Protein 8XXB (pdb70)

B-factor: mean 51.41, std 14.07, range [30.31, 114.76]

Structure (mmCIF, N/CA/C/O backbone):
data_8XXB
#
_entry.id   8XXB
#
_cell.length_a   138.564
_cell.length_b   138.564
_cell.length_c   66.822
_cell.angle_alpha   90.000
_cell.angle_beta   90.000
_cell.angle_gamma   120.000
#
_symmetry.space_group_name_H-M   'P 62 2 2'
#
loop_
_entity.id
_entity.type
_entity.pdbx_description
1 polymer 'Short-chain dehydrogenase/reductase SDR'
2 non-polymer 'CHLORIDE ION'
3 water water
#
loop_
_atom_site.group_PDB
_atom_site.id
_atom_site.type_symbol
_atom_site.label_atom_id
_atom_site.label_alt_id
_atom_site.label_comp_id
_atom_site.label_asym_id
_atom_site.label_entity_id
_atom_site.label_seq_id
_atom_site.pdbx_PDB_ins_code
_atom_site.Cartn_x
_atom_site.Cartn_y
_atom_site.Cartn_z
_atom_site.occupancy
_atom_site.B_iso_or_equiv
_atom_site.auth_seq_id
_atom_site.auth_comp_id
_atom_site.auth_asym_id
_atom_site.auth_atom_id
_atom_site.pdbx_PDB_model_num
ATOM 1 N N . SER A 1 11 ? 22.86300 -30.77000 16.03500 1.000 106.90588 5 SER A N 1
ATOM 2 C CA . SER A 1 11 ? 23.57400 -29.63600 15.45500 1.000 99.08994 5 SER A CA 1
ATOM 3 C C . SER A 1 11 ? 24.96900 -29.50400 16.04900 1.000 97.83976 5 SER A C 1
ATOM 4 O O . SER A 1 11 ? 25.14000 -29.55000 17.26600 1.000 99.31521 5 SER A O 1
ATOM 7 N N . LEU A 1 12 ? 25.96200 -29.34000 15.17800 1.000 92.88038 6 LEU A N 1
ATOM 8 C CA . LEU A 1 12 ? 27.35500 -29.12500 15.57900 1.000 80.75690 6 LEU A CA 1
ATOM 9 C C . LEU A 1 12 ? 27.68400 -27.63400 15.62500 1.000 78.22142 6 LEU A C 1
ATOM 10 O O . LEU A 1 12 ? 28.65600 -27.16400 15.03400 1.000 70.57043 6 LEU A O 1
ATOM 15 N N . SER A 1 13 ? 26.85400 -26.88300 16.35200 1.000 75.98351 7 SER A N 1
ATOM 16 C CA . SER A 1 13 ? 26.83900 -25.42400 16.28200 1.000 75.02869 7 SER A CA 1
ATOM 17 C C . SER A 1 13 ? 27.96100 -24.83700 17.13300 1.000 71.81225 7 SER A C 1
ATOM 18 O O . SER A 1 13 ? 28.08100 -25.16200 18.31800 1.000 74.33550 7 SER A O 1
ATOM 21 N N . GLY A 1 14 ? 28.75800 -23.95200 16.54300 1.000 73.45357 8 GLY A N 1
ATOM 22 C CA . GLY A 1 14 ? 29.84600 -23.33700 17.27400 1.000 64.39171 8 GLY A CA 1
ATOM 23 C C . GLY A 1 14 ? 30.87400 -24.31500 17.79000 1.000 73.91887 8 GLY A C 1
ATOM 24 O O . GLY A 1 14 ? 31.51200 -24.04400 18.81100 1.000 73.55145 8 GLY A O 1
ATOM 25 N N . ARG A 1 15 ? 31.02100 -25.45900 17.12400 1.000 68.55092 9 ARG A N 1
ATOM 26 C CA . ARG A 1 15 ? 32.06300 -26.43700 17.41000 1.000 57.51999 9 ARG A CA 1
ATOM 27 C C . ARG A 1 15 ? 33.19400 -26.34900 16.40100 1.000 51.14848 9 ARG A C 1
ATOM 28 O O . ARG A 1 15 ? 32.95700 -26.18100 15.20000 1.000 54.49939 9 ARG A O 1
ATOM 36 N N . ARG A 1 16 ? 34.41800 -26.53800 16.87600 1.000 43.42860 10 ARG A N 1
ATOM 37 C CA . ARG A 1 16 ? 35.57300 -26.46000 16.00300 1.000 45.38993 10 ARG A CA 1
ATOM 38 C C . ARG A 1 16 ? 35.95500 -27.85600 15.53500 1.000 49.28138 10 ARG A C 1
ATOM 39 O O . ARG A 1 16 ? 36.16000 -28.77200 16.34600 1.000 44.68762 10 ARG A O 1
ATOM 47 N N . VAL A 1 17 ? 36.04100 -28.00300 14.22100 1.000 44.12169 11 VAL A N 1
ATOM 48 C CA . VAL A 1 17 ? 36.28100 -29.27200 13.57300 1.000 43.84100 11 VAL A CA 1
ATOM 49 C C . VAL A 1 17 ? 37.49200 -29.06300 12.69100 1.000 48.21425 11 VAL A C 1
ATOM 50 O O . VAL A 1 17 ? 37.43100 -28.28200 11.73400 1.000 47.47080 11 VAL A O 1
ATOM 54 N N . LEU A 1 18 ? 38.59200 -29.73600 13.01000 1.000 44.34779 12 LEU A N 1
ATOM 55 C CA . LEU A 1 18 ? 39.79400 -29.66100 12.19800 1.000 41.98794 12 LEU A CA 1
ATOM 56 C C . LEU A 1 18 ? 39.84300 -30.8500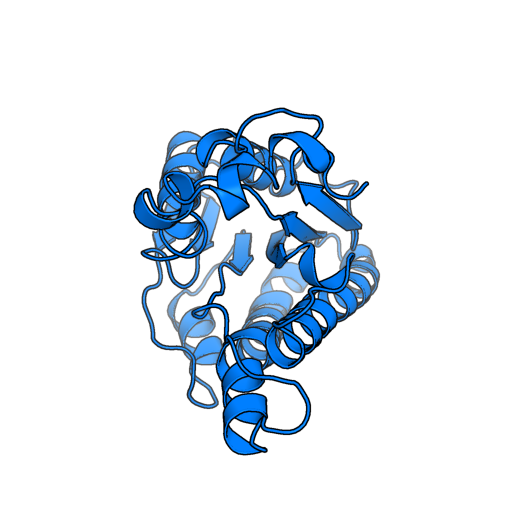0 11.24900 1.000 42.36649 12 LEU A C 1
ATOM 57 O O . LEU A 1 18 ? 39.67100 -32.00000 11.67600 1.000 42.02704 12 LEU A O 1
ATOM 62 N N . VAL A 1 19 ? 40.08100 -30.56600 9.96800 1.000 43.65259 13 VAL A N 1
ATOM 63 C CA . VAL A 1 19 ? 40.14200 -31.59000 8.92900 1.000 40.77478 13 VAL A CA 1
ATOM 64 C C . VAL A 1 19 ? 41.50300 -31.48500 8.25600 1.000 42.81706 13 VAL A C 1
ATOM 65 O O . VAL A 1 19 ? 41.81600 -30.45100 7.64800 1.000 49.64353 13 VAL A O 1
ATOM 69 N N . THR A 1 20 ? 42.30800 -32.54600 8.36300 1.000 43.06522 14 THR A N 1
ATOM 70 C CA . THR A 1 20 ? 43.64300 -32.61800 7.77300 1.000 42.30482 14 THR A CA 1
ATOM 71 C C . THR A 1 20 ? 43.56900 -32.87400 6.26600 1.000 48.99721 14 THR A C 1
ATOM 72 O O . THR A 1 20 ? 42.57200 -33.39300 5.74300 1.000 47.32335 14 THR A O 1
ATOM 76 N N . GLN A 1 21 ? 44.69000 -32.58700 5.59000 1.000 44.53891 15 GLN A N 1
ATOM 77 C CA . GLN A 1 21 ? 44.79700 -32.56900 4.13000 1.000 49.94024 15 GLN A CA 1
ATOM 78 C C . GLN A 1 21 ? 43.48300 -32.19600 3.46300 1.000 50.68423 15 GLN A C 1
ATOM 79 O O . GLN A 1 21 ? 42.95300 -32.96200 2.65200 1.000 47.61442 15 GLN A O 1
ATOM 85 N N . ALA A 1 22 ? 42.98200 -30.99600 3.77100 1.000 52.14311 16 ALA A N 1
ATOM 86 C CA . ALA A 1 22 ? 41.60300 -30.64400 3.45500 1.000 51.28354 16 ALA A CA 1
ATOM 87 C C . ALA A 1 22 ? 41.31700 -30.60600 1.95700 1.000 52.13972 16 ALA A C 1
ATOM 88 O O . ALA A 1 22 ? 40.15100 -30.68000 1.56700 1.000 57.83829 16 ALA A O 1
ATOM 90 N N . ASP A 1 23 ? 42.33700 -30.51600 1.10500 1.000 57.54543 17 ASP A N 1
ATOM 91 C CA . ASP A 1 23 ? 42.13200 -30.45500 -0.33800 1.000 56.55482 17 ASP A CA 1
ATOM 92 C C . ASP A 1 23 ? 42.23700 -31.81800 -1.00300 1.000 62.13325 17 ASP A C 1
ATOM 93 O O . ASP A 1 23 ? 42.14300 -31.91400 -2.23000 1.000 61.95151 17 ASP A O 1
ATOM 98 N N . ALA A 1 24 ? 42.44300 -32.87300 -0.22800 1.000 57.30623 18 ALA A N 1
ATOM 99 C CA . ALA A 1 24 ? 42.74800 -34.18400 -0.77000 1.000 57.66310 18 ALA A CA 1
ATOM 100 C C . ALA A 1 24 ? 41.80700 -35.21900 -0.17500 1.000 46.47570 18 ALA A C 1
ATOM 101 O O . ALA A 1 24 ? 41.23100 -35.01200 0.90000 1.000 47.31420 18 ALA A O 1
ATOM 103 N N . PHE A 1 25 ? 41.65400 -36.33300 -0.90500 1.000 51.70832 19 PHE A N 1
ATOM 104 C CA . PHE A 1 25 ? 40.84900 -37.46700 -0.45700 1.000 50.21651 19 PHE A CA 1
ATOM 105 C C . PHE A 1 25 ? 39.42700 -36.99500 -0.14800 1.000 44.55505 19 PHE A C 1
ATOM 106 O O . PHE A 1 25 ? 38.75500 -36.45000 -1.03000 1.000 47.17272 19 PHE A O 1
ATOM 114 N N . MET A 1 26 ? 38.97400 -37.16300 1.09500 1.000 43.79631 20 MET A N 1
ATOM 115 C CA . MET A 1 26 ? 37.62600 -36.79000 1.51200 1.000 41.01369 20 MET A CA 1
ATOM 116 C C . MET A 1 26 ? 37.53100 -35.38100 2.08000 1.000 44.82319 20 MET A C 1
ATOM 117 O O . MET A 1 26 ? 36.43900 -34.96800 2.49000 1.000 47.02469 20 MET A O 1
ATOM 122 N N . GLY A 1 27 ? 38.63600 -34.63300 2.11200 1.000 47.34167 21 GLY A N 1
ATOM 123 C CA . GLY A 1 27 ? 38.66900 -33.31500 2.71300 1.000 43.97218 21 GLY A CA 1
ATOM 124 C C . GLY A 1 27 ? 37.61200 -32.33400 2.23600 1.000 45.80056 21 GLY A C 1
ATOM 125 O O . GLY A 1 27 ? 36.90600 -31.71500 3.04600 1.000 48.57386 21 GLY A O 1
ATOM 126 N N . PRO A 1 28 ? 37.50200 -32.13700 0.91600 1.000 47.27479 22 PRO A N 1
ATOM 127 C CA . PRO A 1 28 ? 36.44600 -31.23300 0.42100 1.000 45.15353 22 PRO A CA 1
ATOM 128 C C . PRO A 1 28 ? 35.06700 -31.58600 0.93600 1.000 46.42510 22 PRO A C 1
ATOM 129 O O . PRO A 1 28 ? 34.37000 -30.72800 1.50800 1.000 47.54351 22 PRO A O 1
ATOM 133 N N . ALA A 1 29 ? 34.64200 -32.83700 0.73200 1.000 51.80121 23 ALA A N 1
ATOM 134 C CA . ALA A 1 29 ? 33.29100 -33.22500 1.12600 1.000 42.48204 23 ALA A CA 1
ATOM 135 C C . ALA A 1 29 ? 33.10800 -33.10700 2.63000 1.000 43.08745 23 ALA A C 1
ATOM 136 O O . ALA A 1 29 ? 32.07000 -32.62000 3.09800 1.000 48.10063 23 ALA A O 1
ATOM 138 N N . LEU A 1 30 ? 34.11700 -33.52400 3.39800 1.000 45.00727 24 LEU A N 1
ATOM 139 C CA . LEU A 1 30 ? 34.05400 -33.40300 4.85000 1.000 40.67815 24 LEU A CA 1
ATOM 140 C C . LEU A 1 30 ? 33.85700 -31.95100 5.27600 1.000 46.73029 24 LEU A C 1
ATOM 141 O O . LEU A 1 30 ? 33.00400 -31.65200 6.12600 1.000 41.16115 24 LEU A O 1
ATOM 146 N N . CYS A 1 31 ? 34.64900 -31.03600 4.70400 1.000 41.19223 25 CYS A N 1
ATOM 147 C CA . CYS A 1 31 ? 34.53500 -29.62800 5.07400 1.000 49.80407 25 CYS A CA 1
ATOM 148 C C . CYS A 1 31 ? 33.16000 -29.07600 4.72800 1.000 48.00201 25 CYS A C 1
ATOM 149 O O . CYS A 1 31 ? 32.53000 -28.39600 5.54900 1.000 52.20604 25 CYS A O 1
ATOM 152 N N . ASP A 1 32 ? 32.67300 -29.35600 3.51200 1.000 47.90482 26 ASP A N 1
ATOM 153 C CA . ASP A 1 32 ? 31.31500 -28.93000 3.15600 1.000 53.58394 26 ASP A CA 1
ATOM 154 C C . ASP A 1 32 ? 30.29500 -29.46600 4.15400 1.000 47.97508 26 ASP A C 1
ATOM 155 O O . ASP A 1 32 ? 29.46300 -28.71900 4.68200 1.000 51.05946 26 ASP A O 1
ATOM 160 N N . ALA A 1 33 ? 30.38000 -30.76400 4.45900 1.000 53.32802 27 ALA A N 1
ATOM 161 C CA . ALA A 1 33 ? 29.36900 -31.40200 5.29600 1.000 48.90529 27 ALA A CA 1
ATOM 162 C C . ALA A 1 33 ? 29.38700 -30.84700 6.71600 1.000 44.19546 27 ALA A C 1
ATOM 163 O O . ALA A 1 33 ? 28.33200 -30.65900 7.33100 1.000 45.31758 27 ALA A O 1
ATOM 165 N N . PHE A 1 34 ? 30.57700 -30.57200 7.25400 1.000 44.45733 28 PHE A N 1
ATOM 166 C CA . PHE A 1 34 ? 30.65100 -30.04200 8.61100 1.000 47.21899 28 PHE A CA 1
ATOM 167 C C . PHE A 1 34 ? 30.30000 -28.55800 8.65300 1.000 48.43033 28 PHE A C 1
ATOM 168 O O . PHE A 1 34 ? 29.81000 -28.06200 9.67900 1.000 49.50191 28 PHE A O 1
ATOM 176 N N . ARG A 1 35 ? 30.51100 -27.83200 7.55600 1.000 44.80947 29 ARG A N 1
ATOM 177 C CA . ARG A 1 35 ? 29.98300 -26.47300 7.48500 1.000 50.07890 29 ARG A CA 1
ATOM 178 C C . ARG A 1 35 ? 28.45900 -26.49200 7.50700 1.000 52.79249 29 ARG A C 1
ATOM 179 O O . ARG A 1 35 ? 27.82200 -25.77800 8.30000 1.000 52.54517 29 ARG A O 1
ATOM 187 N N . ALA A 1 36 ? 27.85600 -27.34400 6.67100 1.000 48.23847 30 ALA A N 1
ATOM 188 C CA . ALA A 1 36 ? 26.40000 -27.38100 6.56500 1.000 45.93091 30 ALA A CA 1
ATOM 189 C C . ALA A 1 36 ? 25.74300 -27.77000 7.88800 1.000 45.59832 30 ALA A C 1
ATOM 190 O O . ALA A 1 36 ? 24.63100 -27.32100 8.19600 1.000 56.44596 30 ALA A O 1
ATOM 192 N N . ALA A 1 37 ? 26.41300 -28.59800 8.68900 1.000 48.89012 31 ALA A N 1
ATOM 193 C CA . ALA A 1 37 ? 25.90300 -28.92100 10.01700 1.000 45.84095 31 ALA A CA 1
ATOM 194 C C . ALA A 1 37 ? 26.10200 -27.78500 11.01700 1.000 52.88380 31 ALA A C 1
ATOM 195 O O . ALA A 1 37 ? 25.71600 -27.93900 12.18400 1.000 53.03900 31 ALA A O 1
ATOM 197 N N . GLY A 1 38 ? 26.69600 -26.66400 10.60100 1.000 44.33725 32 GLY A N 1
ATOM 198 C CA . GLY A 1 38 ? 26.84300 -25.51000 11.46800 1.000 46.65931 32 GLY A CA 1
ATOM 199 C C . GLY A 1 38 ? 28.08500 -25.47000 12.32700 1.000 60.22810 32 GLY A C 1
ATOM 200 O O . GLY A 1 38 ? 28.07200 -24.86400 13.40200 1.000 57.77478 32 GLY A O 1
ATOM 201 N N . ALA A 1 39 ? 29.16700 -26.09100 11.88700 1.000 54.23921 33 ALA A N 1
ATOM 202 C CA . ALA A 1 39 ? 30.39000 -26.10300 12.67200 1.000 54.71382 33 ALA A CA 1
ATOM 203 C C . ALA A 1 39 ? 31.38500 -25.08600 12.13200 1.000 48.91326 33 ALA A C 1
ATOM 204 O O . ALA A 1 39 ? 31.32700 -24.69300 10.96500 1.000 47.02925 33 ALA A O 1
ATOM 206 N N . GLU A 1 40 ? 32.29300 -24.65500 13.00800 1.000 50.30681 34 GLU A N 1
ATOM 207 C CA . GLU A 1 40 ? 33.46400 -23.86700 12.62400 1.000 48.40083 34 GLU A CA 1
ATOM 208 C C . GLU A 1 40 ? 34.52700 -24.84200 12.12900 1.000 46.29979 34 GLU A C 1
ATOM 209 O O . GLU A 1 40 ? 35.12800 -25.57100 12.91800 1.000 49.50019 34 GLU A O 1
ATOM 215 N N . VAL A 1 41 ? 34.75800 -24.86000 10.81800 1.000 49.80953 35 VAL A N 1
ATOM 216 C CA . VAL A 1 41 ? 35.65500 -25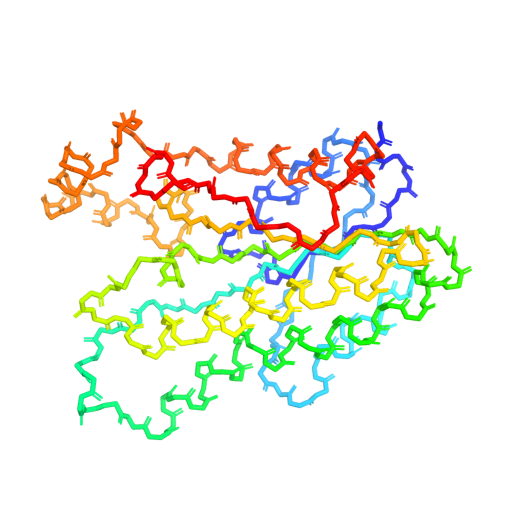.82400 10.18700 1.000 48.42322 35 VAL A CA 1
ATOM 217 C C . VAL A 1 41 ? 37.01300 -25.17300 9.95900 1.000 52.16026 35 VAL A C 1
ATOM 218 O O . VAL A 1 41 ? 37.10300 -24.11100 9.33200 1.000 50.49017 35 VAL A O 1
ATOM 222 N N . VAL A 1 42 ? 38.06100 -25.83200 10.44700 1.000 50.62644 36 VAL A N 1
ATOM 223 C CA . VAL A 1 42 ? 39.46300 -25.48500 10.24200 1.000 41.52500 36 VAL A CA 1
ATOM 224 C C . VAL A 1 42 ? 40.06300 -26.42800 9.20100 1.000 46.30920 36 VAL A C 1
ATOM 225 O O . VAL A 1 42 ? 40.41300 -27.58600 9.51100 1.000 47.00944 36 VAL A O 1
ATOM 229 N N . PRO A 1 43 ? 40.18400 -25.98000 7.96000 1.000 51.92174 37 PRO A N 1
ATOM 230 C CA . PRO A 1 43 ? 40.69500 -26.85000 6.89400 1.000 48.79613 37 PRO A CA 1
ATOM 231 C C . PRO A 1 43 ? 42.20900 -26.78900 6.73100 1.000 53.56788 37 PRO A C 1
ATOM 232 O O . PRO A 1 43 ? 42.72200 -25.94600 5.99300 1.000 56.36106 37 PRO A O 1
ATOM 236 N N . ASP A 1 44 ? 42.92600 -27.70500 7.37900 1.000 56.08960 38 ASP A N 1
ATOM 237 C CA . ASP A 1 44 ? 44.38100 -27.68800 7.35400 1.000 50.65352 38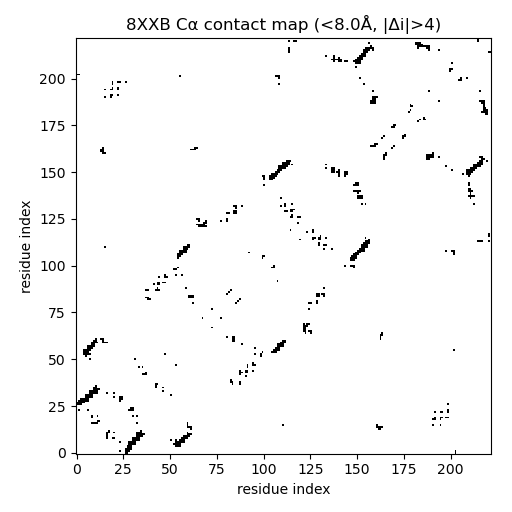 ASP A CA 1
ATOM 238 C C . ASP A 1 44 ? 44.95200 -28.31600 6.08900 1.000 52.04676 38 ASP A C 1
ATOM 239 O O . ASP A 1 44 ? 44.61700 -29.45100 5.73500 1.000 54.40131 38 ASP A O 1
ATOM 244 N N . ARG A 1 45 ? 45.87800 -27.60600 5.44700 1.000 53.59581 39 ARG A N 1
ATOM 245 C CA . ARG A 1 45 ? 46.53300 -28.09400 4.24200 1.000 52.22290 39 ARG A CA 1
ATOM 246 C C . ARG A 1 45 ? 48.00800 -28.39200 4.46200 1.000 54.96644 39 ARG A C 1
ATOM 247 O O . ARG A 1 45 ? 48.73500 -28.62700 3.48600 1.000 58.71832 39 ARG A O 1
ATOM 255 N N . SER A 1 46 ? 48.46500 -28.41500 5.71400 1.000 54.24919 40 SER A N 1
ATOM 256 C CA . SER A 1 46 ? 49.88800 -28.54100 5.99700 1.000 51.49783 40 SER A CA 1
ATOM 257 C C . SER A 1 46 ? 50.43200 -29.86200 5.47700 1.000 56.10963 40 SER A C 1
ATOM 258 O O . SER A 1 46 ? 49.71500 -30.87200 5.41200 1.000 59.61906 40 SER A O 1
ATOM 261 N N . ALA A 1 47 ? 51.70400 -29.83700 5.08700 1.000 52.01042 41 ALA A N 1
ATOM 262 C CA . ALA A 1 47 ? 52.46200 -31.06200 4.89300 1.000 54.81824 41 ALA A CA 1
ATOM 263 C C . ALA A 1 47 ? 52.76600 -31.66000 6.25700 1.000 50.91701 41 ALA A C 1
ATOM 264 O O . ALA A 1 47 ? 53.06600 -30.94500 7.21600 1.000 54.99685 41 ALA A O 1
ATOM 266 N N . LEU A 1 48 ? 52.64100 -32.97300 6.35900 1.000 52.19867 42 LEU A N 1
ATOM 267 C CA . LEU A 1 48 ? 52.68000 -33.63700 7.64700 1.000 47.01825 42 LEU A CA 1
ATOM 268 C C . LEU A 1 48 ? 53.87500 -34.55900 7.79600 1.000 52.38687 42 LEU A C 1
ATOM 269 O O . LEU A 1 48 ? 53.99000 -35.22800 8.82700 1.000 50.87352 42 LEU A O 1
ATOM 274 N N . LEU A 1 49 ? 54.78700 -34.58700 6.81600 1.000 51.61124 43 LEU A N 1
ATOM 275 C CA . LEU A 1 49 ? 55.82400 -35.61800 6.78000 1.000 58.68866 43 LEU A CA 1
ATOM 276 C C . LEU A 1 49 ? 56.86200 -35.44100 7.87000 1.000 56.53276 43 LEU A C 1
ATOM 277 O O . LEU A 1 49 ? 57.47100 -36.42300 8.32000 1.000 62.11041 43 LEU A O 1
ATOM 282 N N . GLU A 1 50 ? 57.10000 -34.20800 8.28900 1.000 56.51121 44 GLU A N 1
ATOM 283 C CA . GLU A 1 50 ? 58.21200 -33.98300 9.19100 1.000 60.67761 44 GLU A CA 1
ATOM 284 C C . GLU A 1 50 ? 57.77800 -34.23900 10.62000 1.000 59.60822 44 GLU A C 1
ATOM 285 O O . GLU A 1 50 ? 56.67600 -33.86400 11.03300 1.000 56.57962 44 GLU A O 1
ATOM 291 N N . ARG A 1 51 ? 58.63200 -34.95200 11.34300 1.000 57.20403 45 ARG A N 1
ATOM 292 C CA . ARG A 1 51 ? 58.54900 -34.97700 12.79700 1.000 60.69097 45 ARG A CA 1
ATOM 293 C C . ARG A 1 51 ? 58.04100 -33.65600 13.34700 1.000 54.45188 45 ARG A C 1
ATOM 294 O O . ARG A 1 51 ? 58.57000 -32.59500 13.02900 1.000 55.39711 45 ARG A O 1
ATOM 302 N N . GLY A 1 52 ? 57.02100 -33.72700 14.19700 1.000 55.08765 46 GLY A N 1
ATOM 303 C CA . GLY A 1 52 ? 56.48600 -32.55600 14.84400 1.000 44.41842 46 GLY A CA 1
ATOM 304 C C . GLY A 1 52 ? 55.46800 -31.78100 14.03800 1.000 42.65261 46 GLY A C 1
ATOM 305 O O . GLY A 1 52 ? 54.78700 -30.91200 14.60300 1.000 46.37174 46 GLY A O 1
ATOM 306 N N . ALA A 1 53 ? 55.32800 -32.05600 12.73500 1.000 40.88727 47 ALA A N 1
ATOM 307 C CA . ALA A 1 53 ? 54.39600 -31.27400 11.91700 1.000 45.07927 47 ALA A CA 1
ATOM 308 C C . ALA A 1 53 ? 52.94900 -31.43200 12.40300 1.000 45.66306 47 ALA A C 1
ATOM 309 O O . ALA A 1 53 ? 52.20300 -30.44800 12.51600 1.000 54.03920 47 ALA A O 1
ATOM 311 N N . GLY A 1 54 ? 52.53400 -32.66800 12.70600 1.000 48.64858 48 GLY A N 1
ATOM 312 C CA . GLY A 1 54 ? 51.16000 -32.88900 13.15300 1.000 46.10663 48 GLY A CA 1
ATOM 313 C C . GLY A 1 54 ? 50.88100 -32.27500 14.51400 1.000 41.28578 48 GLY A C 1
ATOM 314 O O . GLY A 1 54 ? 49.80800 -31.68800 14.75300 1.000 52.46169 48 GLY A O 1
ATOM 315 N N . ARG A 1 55 ? 51.84800 -32.39300 15.42900 1.000 44.21541 49 ARG A N 1
ATOM 316 C CA . ARG A 1 55 ? 51.72700 -31.69400 16.70500 1.000 47.17135 49 ARG A CA 1
ATOM 317 C C . ARG A 1 55 ? 51.57700 -30.19200 16.48300 1.000 49.23577 49 ARG A C 1
ATOM 318 O O . ARG A 1 55 ? 50.80200 -29.52300 17.18500 1.000 50.39427 49 ARG A O 1
ATOM 326 N N . ALA A 1 56 ? 52.28100 -29.65000 15.47900 1.000 44.88288 50 ALA A N 1
ATOM 327 C CA . ALA A 1 56 ? 52.19900 -28.21700 15.19700 1.000 46.00661 50 ALA A CA 1
ATOM 328 C C . ALA A 1 56 ? 50.80900 -27.82800 14.72200 1.000 49.88583 50 ALA A C 1
ATOM 329 O O . ALA A 1 56 ? 50.26800 -26.79500 15.13200 1.000 50.99558 50 ALA A O 1
ATOM 331 N N . VAL A 1 57 ? 50.21900 -28.63900 13.83500 1.000 49.50246 51 VAL A N 1
ATOM 332 C CA . VAL A 1 57 ? 48.86400 -28.34300 13.36300 1.000 49.84816 51 VAL A CA 1
ATOM 333 C C . VAL A 1 57 ? 47.89500 -28.27200 14.54300 1.000 45.94720 51 VAL A C 1
ATOM 334 O O . VAL A 1 57 ? 47.14400 -27.29000 14.71600 1.000 52.15312 51 VAL A O 1
ATOM 338 N N . ILE A 1 58 ? 47.93700 -29.28400 15.41200 1.000 51.84092 52 ILE A N 1
ATOM 339 C CA . ILE A 1 58 ? 47.01000 -29.28900 16.55100 1.000 45.75444 52 ILE A CA 1
ATOM 340 C C . ILE A 1 58 ? 47.25800 -28.08600 17.46200 1.000 45.54633 52 ILE A C 1
ATOM 341 O O . ILE A 1 58 ? 46.31900 -27.42900 17.93500 1.000 40.86252 52 ILE A O 1
ATOM 346 N N . GLU A 1 59 ? 48.53300 -27.79200 17.74700 1.000 51.03303 53 GLU A N 1
ATOM 347 C CA . GLU A 1 59 ? 48.84300 -26.71500 18.68900 1.000 47.58448 53 GLU A CA 1
ATOM 348 C C . GLU A 1 59 ? 48.42900 -25.35800 18.13000 1.000 43.78070 53 GLU A C 1
ATOM 349 O O . GLU A 1 59 ? 47.89100 -24.50800 18.85600 1.000 45.24181 53 GLU A O 1
ATOM 355 N N . ALA A 1 60 ? 48.63600 -25.15200 16.82700 1.000 47.70368 54 ALA A N 1
ATOM 356 C CA . ALA A 1 60 ? 48.21200 -23.90700 16.19600 1.000 42.72831 54 ALA A CA 1
ATOM 357 C C . ALA A 1 60 ? 46.70700 -23.73100 16.26200 1.000 48.33797 54 ALA A C 1
ATOM 358 O O . ALA A 1 60 ? 46.22200 -22.59000 16.28100 1.000 54.99511 54 ALA A O 1
ATOM 360 N N . ALA A 1 61 ? 45.94000 -24.83600 16.30100 1.000 52.21639 55 ALA A N 1
ATOM 361 C CA . ALA A 1 61 ? 44.48500 -24.66200 16.26800 1.000 45.08287 55 ALA A CA 1
ATOM 362 C C . ALA A 1 61 ? 43.84300 -24.26300 17.60100 1.000 45.00330 55 ALA A C 1
ATOM 363 O O . ALA A 1 61 ? 42.66500 -23.85800 17.60300 1.000 43.54210 55 ALA A O 1
ATOM 365 N N . GLY A 1 62 ? 44.54900 -24.37700 18.72700 1.000 43.02723 56 GLY A N 1
ATOM 366 C CA . GLY A 1 62 ? 43.91800 -24.08200 20.00300 1.000 42.06111 56 GLY A CA 1
ATOM 367 C C . GLY A 1 62 ? 42.84700 -25.08700 20.40400 1.000 43.32700 56 GLY A C 1
ATOM 368 O O . GLY A 1 62 ? 43.15700 -26.24300 20.69400 1.000 50.02271 56 GLY A O 1
ATOM 369 N N . ARG A 1 63 ? 41.58100 -24.68000 20.42900 1.000 48.82749 57 ARG A N 1
ATOM 370 C CA . ARG A 1 63 ? 40.49300 -25.57200 20.82900 1.000 48.35635 57 ARG A CA 1
ATOM 371 C C . ARG A 1 63 ? 40.03800 -26.41500 19.64500 1.000 49.66957 57 ARG A C 1
ATOM 372 O O . ARG A 1 63 ? 39.61400 -25.86600 18.62300 1.000 45.81653 57 ARG A O 1
ATOM 380 N N . ILE A 1 64 ? 40.09400 -27.74000 19.79600 1.000 44.80414 58 ILE A N 1
ATOM 381 C CA . ILE A 1 64 ? 39.53200 -28.69100 18.83700 1.000 45.65947 58 ILE A CA 1
ATOM 382 C C . ILE A 1 64 ? 38.37800 -29.40800 19.52500 1.000 44.00099 58 ILE A C 1
ATOM 383 O O . ILE A 1 64 ? 38.56700 -29.98400 20.60400 1.000 42.57796 58 ILE A O 1
ATOM 388 N N . ASP A 1 65 ? 37.19100 -29.39400 18.90600 1.000 41.31459 59 ASP A N 1
ATOM 389 C CA . ASP A 1 65 ? 36.11300 -30.26200 19.37700 1.000 46.27497 59 ASP A CA 1
ATOM 390 C C . ASP A 1 65 ? 36.05000 -31.57500 18.60700 1.000 43.83887 59 ASP A C 1
ATOM 391 O O . ASP A 1 65 ? 35.63500 -32.59700 19.16400 1.000 43.79893 59 ASP A O 1
ATOM 396 N N . VAL A 1 66 ? 36.44200 -31.57100 17.33500 1.000 41.13024 60 VAL A N 1
ATOM 397 C CA . VAL A 1 66 ? 36.36000 -32.73800 16.46900 1.000 38.60803 60 VAL A CA 1
ATOM 398 C C . VAL A 1 66 ? 37.62500 -32.76800 15.62800 1.000 45.74817 60 VAL A C 1
ATOM 399 O O . VAL A 1 66 ? 37.94600 -31.78200 14.95500 1.000 44.35655 60 VAL A O 1
ATOM 403 N N . LEU A 1 67 ? 38.34600 -33.88600 15.66100 1.000 43.63504 61 LEU A N 1
ATOM 404 C CA . LEU A 1 67 ? 39.51300 -34.06400 14.81100 1.000 41.63125 61 LEU A CA 1
ATOM 405 C C . LEU A 1 67 ? 39.19000 -35.15600 13.79600 1.000 43.79030 61 LEU A C 1
ATOM 406 O O . LEU A 1 67 ? 38.88900 -36.29800 14.17100 1.000 39.86414 61 LEU A O 1
ATOM 411 N N . VAL A 1 68 ? 39.24900 -34.80300 12.51700 1.000 41.00957 62 VAL A N 1
ATOM 412 C CA . VAL A 1 68 ? 38.95500 -35.71800 11.42500 1.000 38.51736 62 VAL A CA 1
ATOM 413 C C . VAL A 1 68 ? 40.26500 -35.99100 10.70600 1.000 40.89772 62 VAL A C 1
ATOM 414 O O . VAL A 1 68 ? 40.77900 -35.13400 9.97700 1.000 41.01862 62 VAL A O 1
ATOM 418 N N . LEU A 1 69 ? 40.80800 -37.19000 10.90600 1.000 41.86053 63 LEU A N 1
ATOM 419 C CA . LEU A 1 69 ? 42.08400 -37.56300 10.30700 1.000 38.24885 63 LEU A CA 1
ATOM 420 C C . LEU A 1 69 ? 41.84300 -38.04200 8.87900 1.000 42.13804 63 LEU A C 1
ATOM 421 O O . LEU A 1 69 ? 41.71900 -39.23600 8.59000 1.000 41.42735 63 LEU A O 1
ATOM 426 N N . ASN A 1 70 ? 41.78900 -37.07700 7.97000 1.000 43.85323 64 ASN A N 1
ATOM 427 C CA . ASN A 1 70 ? 41.76700 -37.35100 6.53600 1.000 43.26988 64 ASN A CA 1
ATOM 428 C C . ASN A 1 70 ? 43.21900 -37.42300 6.06500 1.000 47.23588 64 ASN A C 1
ATOM 429 O O . ASN A 1 70 ? 43.90900 -36.40600 6.01800 1.000 43.43618 64 ASN A O 1
ATOM 434 N N . LEU A 1 71 ? 43.71500 -38.62200 5.73200 1.000 43.32236 65 LEU A N 1
ATOM 435 C CA . LEU A 1 71 ? 45.12000 -38.80000 5.35300 1.000 44.01895 65 LEU A CA 1
ATOM 436 C C . LEU A 1 71 ? 45.22900 -39.68200 4.11700 1.000 40.66770 65 LEU A C 1
ATOM 437 O O . LEU A 1 71 ? 44.52600 -40.68800 4.00900 1.000 49.37605 65 LEU A O 1
ATOM 442 N N . ALA A 1 72 ? 46.12000 -39.33200 3.19200 1.000 45.73923 66 ALA A N 1
ATOM 443 C CA . ALA A 1 72 ? 46.19500 -40.12700 1.96900 1.000 46.60564 66 ALA A CA 1
ATOM 444 C C . ALA A 1 72 ? 47.50900 -39.90700 1.25200 1.000 49.38274 66 ALA A C 1
ATOM 445 O O . ALA A 1 72 ? 48.16300 -38.88100 1.37400 1.000 51.45694 66 ALA A O 1
ATOM 447 N N . ILE A 1 73 ? 47.90400 -40.95100 0.47900 1.000 51.25817 67 ILE A N 1
ATOM 448 C CA . ILE A 1 73 ? 48.98400 -40.91000 -0.47400 1.000 52.93083 67 ILE A CA 1
ATOM 449 C C . ILE A 1 73 ? 48.53100 -41.64700 -1.72700 1.000 51.18500 67 ILE A C 1
ATOM 450 O O . ILE A 1 73 ? 47.54800 -42.40200 -1.68800 1.000 52.45105 67 ILE A O 1
ATOM 455 N N . PRO A 1 74 ? 49.22000 -41.45000 -2.85200 1.000 55.39184 68 PRO A N 1
ATOM 456 C CA . PRO A 1 74 ? 48.90900 -42.25400 -4.03900 1.000 56.62933 68 PRO A CA 1
ATOM 457 C C . PRO A 1 74 ? 49.06600 -43.74300 -3.75200 1.000 56.87795 68 PRO A C 1
ATOM 458 O O . PRO A 1 74 ? 49.90600 -44.15600 -2.95200 1.000 59.88990 68 PRO A O 1
ATOM 462 N N . PHE A 1 75 ? 48.22200 -44.54400 -4.38300 1.000 65.00668 69 PHE A N 1
ATOM 463 C CA . PHE A 1 75 ? 48.26100 -45.98900 -4.17400 1.000 63.33964 69 PHE A CA 1
ATOM 464 C C . PHE A 1 75 ? 49.48300 -46.58600 -4.86100 1.000 62.73839 69 PHE A C 1
ATOM 465 O O . PHE A 1 75 ? 49.54900 -46.56800 -6.09700 1.000 65.07467 69 PHE A O 1
ATOM 473 N N . PRO A 1 76 ? 50.45100 -47.13200 -4.12400 1.000 68.34317 70 PRO A N 1
ATOM 474 C CA . PRO A 1 76 ? 51.66600 -47.64800 -4.77000 1.000 66.04387 70 PRO A CA 1
ATOM 475 C C . PRO A 1 76 ? 51.40400 -48.93600 -5.53500 1.000 63.78826 70 PRO A C 1
ATOM 476 O O . PRO A 1 76 ? 50.58600 -49.77200 -5.14400 1.000 63.27396 70 PRO A O 1
ATOM 480 N N . SER A 1 77 ? 52.12700 -49.09000 -6.63900 1.000 61.26772 71 SER A N 1
ATOM 481 C CA . SER A 1 77 ? 51.94200 -50.20300 -7.55400 1.000 59.75996 71 SER A CA 1
ATOM 482 C C . SER A 1 77 ? 53.01900 -51.28000 -7.41800 1.000 68.51460 71 SER A C 1
ATOM 483 O O . SER A 1 77 ? 53.15200 -52.12000 -8.31700 1.000 69.13208 71 SER A O 1
ATOM 486 N N . THR A 1 78 ? 53.76800 -51.30100 -6.31000 1.000 66.24797 72 THR A N 1
ATOM 487 C CA . THR A 1 78 ? 55.02700 -52.03000 -6.30100 1.000 58.72089 72 THR A CA 1
ATOM 488 C C . THR A 1 78 ? 54.80500 -53.47400 -5.85200 1.000 49.28225 72 THR A C 1
ATOM 489 O O . THR A 1 78 ? 54.09000 -53.70800 -4.87600 1.000 61.11928 72 THR A O 1
ATOM 493 N N . PRO A 1 79 ? 55.39600 -54.45800 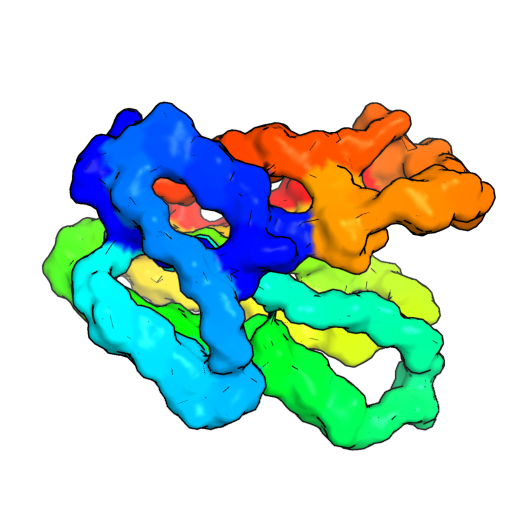-6.52300 1.000 56.76375 73 PRO A N 1
ATOM 494 C CA . PRO A 1 79 ? 55.36800 -55.81900 -5.97100 1.000 59.61810 73 PRO A CA 1
ATOM 495 C C . PRO A 1 79 ? 56.12300 -55.87500 -4.65200 1.000 56.07983 73 PRO A C 1
ATOM 496 O O . PRO A 1 79 ? 57.05700 -55.10600 -4.40800 1.000 57.56433 73 PRO A O 1
ATOM 500 N N . VAL A 1 80 ? 55.68200 -56.79000 -3.79000 1.000 54.44434 74 VAL A N 1
ATOM 501 C CA . VAL A 1 80 ? 56.07300 -56.77900 -2.38500 1.000 52.89747 74 VAL A CA 1
ATOM 502 C C . VAL A 1 80 ? 57.57100 -56.98800 -2.22400 1.000 62.44567 74 VAL A C 1
ATOM 503 O O . VAL A 1 80 ? 58.18600 -56.44600 -1.29800 1.000 66.81904 74 VAL A O 1
ATOM 507 N N . HIS A 1 81 ? 58.18800 -57.76100 -3.11500 1.000 57.65148 75 HIS A N 1
ATOM 508 C CA . HIS A 1 81 ? 59.60700 -58.04900 -2.95200 1.000 64.69998 75 HIS A CA 1
ATOM 509 C C . HIS A 1 81 ? 60.51100 -56.96400 -3.53000 1.000 63.71162 75 HIS A C 1
ATOM 510 O O . HIS A 1 81 ? 61.72200 -57.00900 -3.29500 1.000 70.90399 75 HIS A O 1
ATOM 517 N N . GLN A 1 82 ? 59.96200 -55.99100 -4.25800 1.000 64.04403 76 GLN A N 1
ATOM 518 C CA . GLN A 1 82 ? 60.75300 -54.90500 -4.82000 1.000 56.86815 76 GLN A CA 1
ATOM 519 C C . GLN A 1 82 ? 60.50700 -53.58900 -4.09800 1.000 62.34434 76 GLN A C 1
ATOM 520 O O . GLN A 1 82 ? 60.90800 -52.52700 -4.59100 1.000 66.76454 76 GLN A O 1
ATOM 526 N N . VAL A 1 83 ? 59.84300 -53.62500 -2.94900 1.000 65.27266 77 VAL A N 1
ATOM 527 C CA . VAL A 1 83 ? 59.59900 -52.41000 -2.18200 1.000 57.98194 77 VAL A CA 1
ATOM 528 C C . VAL A 1 83 ? 60.86700 -52.07300 -1.40700 1.000 58.98880 77 VAL A C 1
ATOM 529 O O . VAL A 1 83 ? 61.50400 -52.95500 -0.81600 1.000 62.58263 77 VAL A O 1
ATOM 533 N N . SER A 1 84 ? 61.25500 -50.80400 -1.42500 1.000 60.60841 78 SER A N 1
ATOM 534 C CA . SER A 1 84 ? 62.43200 -50.38800 -0.67800 1.000 61.58665 78 SER A CA 1
ATOM 535 C C . SER A 1 84 ? 62.05000 -50.06700 0.76400 1.000 64.98911 78 SER A C 1
ATOM 536 O O . SER A 1 84 ? 60.88500 -49.77000 1.06800 1.000 59.92814 78 SER A O 1
ATOM 539 N N . GLY A 1 85 ? 63.04600 -50.13500 1.65800 1.000 59.17362 79 GLY A N 1
ATOM 540 C CA . GLY A 1 85 ? 62.84800 -49.68400 3.02600 1.000 56.31660 79 GLY A CA 1
ATOM 541 C C . GLY A 1 85 ? 62.41000 -48.24100 3.11000 1.000 59.17163 79 GLY A C 1
ATOM 542 O O . GLY A 1 85 ? 61.68900 -47.86300 4.04300 1.000 58.58238 79 GLY A O 1
ATOM 543 N N . GLY A 1 86 ? 62.79500 -47.44000 2.12500 1.000 56.90122 80 GLY A N 1
ATOM 544 C CA . GLY A 1 86 ? 62.45200 -46.04100 2.05600 1.000 50.81858 80 GLY A CA 1
ATOM 545 C C . GLY A 1 86 ? 61.03600 -45.79100 1.60800 1.000 49.54317 80 GLY A C 1
ATOM 546 O O . GLY A 1 86 ? 60.37900 -44.92000 2.18100 1.000 57.91332 80 GLY A O 1
ATOM 547 N N . GLU A 1 87 ? 60.55300 -46.52100 0.59000 1.000 55.95357 81 GLU A N 1
ATOM 548 C CA . GLU A 1 87 ? 59.13800 -46.42100 0.22500 1.000 54.47669 81 GLU A CA 1
ATOM 549 C C . GLU A 1 87 ? 58.26500 -46.77800 1.41700 1.000 48.25039 81 GLU A C 1
ATOM 550 O O . GLU A 1 87 ? 57.27800 -46.09900 1.71700 1.000 57.11751 81 GLU A O 1
ATOM 556 N N . TRP A 1 88 ? 58.63900 -47.84100 2.11900 1.000 50.74544 82 TRP A N 1
ATOM 557 C CA . TRP A 1 88 ? 57.95600 -48.28400 3.32700 1.000 52.15014 82 TRP A CA 1
ATOM 558 C C . TRP A 1 88 ? 57.89200 -47.18000 4.37600 1.000 51.27585 82 TRP A C 1
ATOM 559 O O . TRP A 1 88 ? 56.81200 -46.81800 4.88000 1.000 58.79568 82 TRP A O 1
ATOM 570 N N . GLU A 1 89 ? 59.05600 -46.63500 4.72800 1.000 61.35832 83 GLU A N 1
ATOM 571 C CA . GLU A 1 89 ? 59.07500 -45.64600 5.79600 1.000 58.64516 83 GLU A CA 1
ATOM 572 C C . GLU A 1 89 ? 58.40100 -44.34700 5.36400 1.000 51.43800 83 GLU A C 1
ATOM 573 O O . GLU A 1 89 ? 57.81500 -43.66300 6.20300 1.000 54.52414 83 GLU A O 1
ATOM 579 N N . THR A 1 90 ? 58.39400 -44.03200 4.06300 1.000 51.16802 84 THR A N 1
ATOM 580 C CA . THR A 1 90 ? 57.62400 -42.88600 3.58200 1.000 52.13550 84 THR A CA 1
ATOM 581 C C . THR A 1 90 ? 56.13000 -43.11600 3.73900 1.000 47.19812 84 THR A C 1
ATOM 582 O O . THR A 1 90 ? 55.38900 -42.19900 4.12500 1.000 47.98887 84 THR A O 1
ATOM 586 N N . THR A 1 91 ? 55.66100 -44.32600 3.40100 1.000 49.36553 85 THR A N 1
ATOM 587 C CA . THR A 1 91 ? 54.24600 -44.64400 3.58200 1.000 47.76562 85 THR A CA 1
ATOM 588 C C . THR A 1 91 ? 53.83800 -44.43300 5.03700 1.000 42.69578 85 THR A C 1
ATOM 589 O O . THR A 1 91 ? 52.82300 -43.78400 5.33700 1.000 42.63820 85 THR A O 1
ATOM 593 N N . PHE A 1 92 ? 54.64600 -44.95300 5.96200 1.000 42.75022 86 PHE A N 1
ATOM 594 C CA . PHE A 1 92 ? 54.29400 -44.80700 7.37400 1.000 44.04996 86 PHE A CA 1
ATOM 595 C C . PHE A 1 92 ? 54.44500 -43.36900 7.85900 1.000 47.34405 86 PHE A C 1
ATOM 596 O O . PHE A 1 92 ? 53.66100 -42.92000 8.71000 1.000 46.22104 86 PHE A O 1
ATOM 604 N N . ALA A 1 93 ? 55.40600 -42.61800 7.31200 1.000 48.30503 87 ALA A N 1
ATOM 605 C CA . ALA A 1 93 ? 55.56600 -41.22600 7.71100 1.000 47.94413 87 ALA A CA 1
ATOM 606 C C . ALA A 1 93 ? 54.40700 -40.37000 7.21800 1.000 44.51145 87 ALA A C 1
ATOM 607 O O . ALA A 1 93 ? 54.08800 -39.34100 7.82700 1.000 48.28620 87 ALA A O 1
ATOM 609 N N . ALA A 1 94 ? 53.76000 -40.77400 6.12300 1.000 42.88654 88 ALA A N 1
ATOM 610 C CA . ALA A 1 94 ? 52.62000 -39.99700 5.65000 1.000 44.90234 88 ALA A CA 1
ATOM 611 C C . ALA A 1 94 ? 51.31800 -40.40300 6.34600 1.000 42.94541 88 ALA A C 1
ATOM 612 O O . ALA A 1 94 ? 50.49200 -39.54500 6.67400 1.000 49.85564 88 ALA A O 1
ATOM 614 N N . LEU A 1 95 ? 51.11200 -41.70000 6.60300 1.000 49.59111 89 LEU A N 1
ATOM 615 C CA . LEU A 1 95 ? 49.78900 -42.15100 7.04800 1.000 44.89486 89 LEU A CA 1
ATOM 616 C C . LEU A 1 95 ? 49.67900 -42.43000 8.53900 1.000 43.38627 89 LEU A C 1
ATOM 617 O O . LEU A 1 95 ? 48.58100 -42.31000 9.09200 1.000 41.65990 89 LEU A O 1
ATOM 622 N N . VAL A 1 96 ? 50.77500 -42.79300 9.19800 1.000 43.71306 90 VAL A N 1
ATOM 623 C CA . VAL A 1 96 ? 50.74700 -43.40300 10.52300 1.000 43.29624 90 VAL A CA 1
ATOM 624 C C . VAL A 1 96 ? 51.32500 -42.47300 11.58700 1.000 43.61427 90 VAL A C 1
ATOM 625 O O . VAL A 1 96 ? 50.65600 -42.15800 12.57500 1.000 45.93000 90 VAL A O 1
ATOM 629 N N . HIS A 1 97 ? 52.57100 -42.01100 11.39700 1.000 45.27987 91 HIS A N 1
ATOM 630 C CA . HIS A 1 97 ? 53.21600 -41.19900 12.42900 1.000 43.35665 91 HIS A CA 1
ATOM 631 C C . HIS A 1 97 ? 52.47400 -39.87600 12.66300 1.000 44.16373 91 HIS A C 1
ATOM 632 O O . HIS A 1 97 ? 52.30800 -39.47300 13.82900 1.000 49.01977 91 HIS A O 1
ATOM 639 N N . PRO A 1 98 ? 51.95900 -39.18800 11.62300 1.000 41.31138 92 PRO A N 1
ATOM 640 C CA . PRO A 1 98 ? 51.17400 -37.96900 11.90900 1.000 42.27578 92 PRO A CA 1
ATOM 641 C C . PRO A 1 98 ? 49.88500 -38.25900 12.65700 1.000 47.40175 92 PRO A C 1
ATOM 642 O O . PRO A 1 98 ? 49.46700 -37.45600 13.50700 1.000 45.39675 92 PRO A O 1
ATOM 646 N N . MET A 1 99 ? 49.22100 -39.38000 12.34300 1.000 47.73285 93 MET A N 1
ATOM 647 C CA . MET A 1 99 ? 48.02400 -39.76100 13.08200 1.000 42.46504 93 MET A CA 1
ATOM 648 C C . MET A 1 99 ? 48.32100 -39.85000 14.56700 1.000 38.10771 93 MET A C 1
ATOM 649 O O . MET A 1 99 ? 47.56300 -39.34100 15.40100 1.000 39.75752 93 MET A O 1
ATOM 654 N N . ARG A 1 100 ? 49.43500 -40.48000 14.92000 1.000 37.24375 94 ARG A N 1
ATOM 655 C CA . ARG A 1 100 ? 49.74400 -40.61900 16.33300 1.000 39.79399 94 ARG A CA 1
ATOM 656 C C . ARG A 1 100 ? 50.07600 -39.27100 16.95800 1.000 44.81694 94 ARG A C 1
ATOM 657 O O . ARG A 1 100 ? 49.62100 -38.96800 18.07800 1.000 47.14206 94 ARG A O 1
ATOM 665 N N . GLU A 1 101 ? 50.88500 -38.44800 16.26400 1.000 45.12561 95 GLU A N 1
ATOM 666 C CA . GLU A 1 101 ? 51.20400 -37.13500 16.83600 1.000 44.54998 95 GLU A CA 1
ATOM 667 C C . GLU A 1 101 ? 49.94700 -36.32800 17.12000 1.000 40.30316 95 GLU A C 1
ATOM 668 O O . GLU A 1 101 ? 49.77900 -35.78900 18.22600 1.000 43.44929 95 GLU A O 1
ATOM 674 N N . MET A 1 102 ? 49.02400 -36.28900 16.14800 1.000 43.94654 96 MET A N 1
ATOM 675 C CA . MET A 1 102 ? 47.81900 -35.47600 16.27000 1.000 43.83079 96 MET A CA 1
ATOM 676 C C . MET A 1 102 ? 46.85600 -36.02200 17.31800 1.000 44.73374 96 MET A C 1
ATOM 677 O O . MET A 1 102 ? 46.24400 -35.23800 18.06700 1.000 40.00685 96 MET A O 1
ATOM 682 N N . VAL A 1 103 ? 46.69200 -37.35200 17.40000 1.000 39.01733 97 VAL A N 1
ATOM 683 C CA . VAL A 1 103 ? 45.79700 -37.87500 18.43500 1.000 39.87361 97 VAL A CA 1
ATOM 684 C C . VAL A 1 103 ? 46.36400 -37.56600 19.81600 1.000 38.71835 97 VAL A C 1
ATOM 685 O O . VAL A 1 103 ? 45.64300 -37.09700 20.71500 1.000 41.88908 97 VAL A O 1
ATOM 689 N N . ALA A 1 104 ? 47.67400 -37.78000 19.99600 1.000 36.94073 98 ALA A N 1
ATOM 690 C CA . ALA A 1 104 ? 48.26400 -37.58200 21.31500 1.000 45.07880 98 ALA A CA 1
ATOM 691 C C . ALA A 1 104 ? 48.27400 -36.11000 21.69800 1.000 41.37758 98 ALA A C 1
ATOM 692 O O . ALA A 1 104 ? 48.15700 -35.77100 22.88300 1.000 43.06423 98 ALA A O 1
ATOM 694 N N . ALA A 1 105 ? 48.37200 -35.21900 20.70500 1.000 42.38842 99 ALA A N 1
ATOM 695 C CA . ALA A 1 105 ? 48.32000 -33.78600 20.98300 1.000 41.30648 99 ALA A CA 1
ATOM 696 C C . ALA A 1 105 ? 46.90200 -33.32300 21.30700 1.000 43.48081 99 ALA A C 1
ATOM 697 O O . ALA A 1 105 ? 46.71100 -32.37500 22.08400 1.000 43.59026 99 ALA A O 1
ATOM 699 N N . VAL A 1 106 ? 45.88000 -33.95500 20.71700 1.000 43.46127 100 VAL A N 1
ATOM 700 C CA . VAL A 1 106 ? 44.55400 -33.36700 20.92400 1.000 45.10943 100 VAL A CA 1
ATOM 701 C C . VAL A 1 106 ? 43.81000 -34.00500 22.10200 1.000 43.36817 100 VAL A C 1
ATOM 702 O O . VAL A 1 106 ? 42.96400 -33.34800 22.72100 1.000 51.38608 100 VAL A O 1
ATOM 706 N N . LEU A 1 107 ? 44.06500 -35.27600 22.41300 1.000 44.08142 101 LEU A N 1
ATOM 707 C CA . LEU A 1 107 ? 43.37400 -35.88900 23.54900 1.000 42.50729 101 LEU A CA 1
ATOM 708 C C . LEU A 1 107 ? 43.39900 -35.11000 24.85300 1.000 45.60548 101 LEU A C 1
ATOM 709 O O . LEU A 1 107 ? 42.33100 -35.02700 25.47700 1.000 47.05543 101 LEU A O 1
ATOM 714 N N . PRO A 1 108 ? 44.51100 -34.53000 25.32300 1.000 45.21871 102 PRO A N 1
ATOM 715 C CA . PRO A 1 108 ? 44.47900 -33.90500 26.66300 1.000 41.14045 102 PRO A CA 1
ATOM 716 C C . PRO A 1 108 ? 43.33900 -32.91500 26.86400 1.000 46.16198 102 PRO A C 1
ATOM 717 O O . PRO A 1 108 ? 42.68300 -32.93400 27.91800 1.000 44.56837 102 PRO A O 1
ATOM 721 N N . GLN A 1 109 ? 43.03800 -32.07900 25.86800 1.000 45.02798 103 GLN A N 1
ATOM 722 C CA . GLN A 1 109 ? 41.96300 -31.11600 26.05600 1.000 48.15552 103 GLN A CA 1
ATOM 723 C C . GLN A 1 109 ? 40.60100 -31.79400 26.02200 1.000 45.90706 103 GLN A C 1
ATOM 724 O O . GLN A 1 109 ? 39.67900 -31.37900 26.74300 1.000 49.54285 103 GLN A O 1
ATOM 730 N N . MET A 1 110 ? 40.46200 -32.87300 25.23700 1.000 49.06342 104 MET A N 1
ATOM 731 C CA . MET A 1 110 ? 39.18300 -33.59100 25.21100 1.000 49.71000 104 MET A CA 1
ATOM 732 C C . MET A 1 110 ? 38.96100 -34.36000 26.50800 1.000 46.25696 104 MET A C 1
ATOM 733 O O . MET A 1 110 ? 37.83800 -34.40300 27.03200 1.000 44.47337 104 MET A O 1
ATOM 738 N N . ILE A 1 111 ? 40.01800 -34.97300 27.04300 1.000 41.63417 105 ILE A N 1
ATOM 739 C CA . ILE A 1 111 ? 39.92500 -35.64300 28.33500 1.000 44.81907 105 ILE A CA 1
ATOM 740 C C . ILE A 1 111 ? 39.54900 -34.65100 29.42100 1.000 51.15594 105 ILE A C 1
ATOM 741 O O . ILE A 1 111 ? 38.67700 -34.93100 30.25500 1.000 54.68055 105 ILE A O 1
ATOM 746 N N . GLU A 1 112 ? 40.17000 -33.45600 29.41100 1.000 52.09685 106 GLU A N 1
ATOM 747 C CA . GLU A 1 112 ? 39.82500 -32.44100 30.41000 1.000 48.42649 106 GLU A CA 1
ATOM 748 C C . GLU A 1 112 ? 38.35900 -32.03700 30.28600 1.000 48.83025 106 GLU A C 1
ATOM 749 O O . GLU A 1 112 ? 37.64600 -31.90400 31.29200 1.000 52.28245 106 GLU A O 1
ATOM 755 N N . ARG A 1 113 ? 37.89200 -31.81200 29.05300 1.000 48.57331 107 ARG A N 1
ATOM 756 C CA . ARG A 1 113 ? 36.49500 -31.45900 28.84600 1.000 41.42186 107 ARG A CA 1
ATOM 757 C C . ARG A 1 113 ? 35.55800 -32.66000 28.98800 1.000 52.73398 107 ARG A C 1
ATOM 758 O O . ARG A 1 113 ? 34.33200 -32.47800 28.95500 1.000 48.42469 107 ARG A O 1
ATOM 766 N N . LYS A 1 114 ? 36.10200 -33.87400 29.14700 1.000 52.10983 108 LYS A N 1
ATOM 767 C CA . LYS A 1 114 ? 35.30900 -35.10700 29.21000 1.000 52.28768 108 LYS A CA 1
ATOM 768 C C . LYS A 1 114 ? 34.34800 -35.18400 28.02600 1.000 48.37437 108 LYS A C 1
ATOM 769 O O . LYS A 1 114 ? 33.16000 -35.48600 28.17600 1.000 48.50460 108 LYS A O 1
ATOM 775 N N . ALA A 1 115 ? 34.86600 -34.86800 26.83800 1.000 45.10289 109 ALA A N 1
ATOM 776 C CA . ALA A 1 115 ? 34.03900 -34.73400 25.64500 1.000 44.90492 109 ALA A CA 1
ATOM 777 C C . ALA A 1 115 ? 34.93500 -34.48700 24.44200 1.000 43.86336 109 ALA A C 1
ATOM 778 O O . ALA A 1 115 ? 35.92000 -33.75900 24.54700 1.000 50.47377 109 ALA A O 1
ATOM 780 N N . GLY A 1 116 ? 34.59400 -35.09000 23.31400 1.000 43.94493 110 GLY A N 1
ATOM 781 C CA . GLY A 1 116 ? 35.33100 -34.84400 22.09200 1.000 38.83811 110 GLY A CA 1
ATOM 782 C C . GLY A 1 116 ? 35.20900 -36.00300 21.13200 1.000 41.93550 110 GLY A C 1
ATOM 783 O O . GLY A 1 116 ? 34.83000 -37.12200 21.49300 1.000 42.66626 110 GLY A O 1
ATOM 784 N N . LYS A 1 117 ? 35.58500 -35.72200 19.88700 1.000 42.69145 111 LYS A N 1
ATOM 785 C CA . LYS A 1 117 ? 35.38800 -36.65500 18.78400 1.000 38.24316 111 LYS A CA 1
ATOM 786 C C . LYS A 1 117 ? 36.66700 -36.72100 17.97000 1.000 38.94846 111 LYS A C 1
ATOM 787 O O . LYS A 1 117 ? 37.21900 -35.67900 17.59900 1.000 43.52101 111 LYS A O 1
ATOM 793 N N . ILE A 1 118 ? 37.14100 -37.93200 17.69900 1.000 39.74779 112 ILE A N 1
ATOM 794 C CA . ILE A 1 118 ? 38.19900 -38.18300 16.72400 1.000 38.40093 112 ILE A CA 1
ATOM 795 C C . ILE A 1 118 ? 37.68000 -39.21600 15.73500 1.000 38.69363 112 ILE A C 1
ATOM 796 O O . ILE A 1 118 ? 37.20200 -40.28600 16.14000 1.000 41.11866 112 ILE A O 1
ATOM 801 N N . LEU A 1 119 ? 37.77400 -38.90100 14.44500 1.000 38.81054 113 LEU A N 1
ATOM 802 C CA . LEU A 1 119 ? 37.34600 -39.81500 13.39800 1.000 38.28256 113 LEU A CA 1
ATOM 803 C C . LEU A 1 119 ? 38.46500 -39.98100 12.37900 1.000 41.80383 113 LEU A C 1
ATOM 804 O O . LEU A 1 119 ? 38.93200 -38.99800 11.79400 1.000 42.75235 113 LEU A O 1
ATOM 809 N N . LEU A 1 120 ? 38.89500 -41.22000 12.18200 1.000 37.58110 114 LEU A N 1
ATOM 810 C CA . LEU A 1 120 ? 39.87200 -41.58400 11.15600 1.000 39.69950 114 LEU A CA 1
ATOM 811 C C . LEU A 1 120 ? 39.17400 -41.91500 9.84500 1.000 38.49280 114 LEU A C 1
ATOM 812 O O . LEU A 1 120 ? 38.24700 -42.72700 9.84200 1.000 37.44164 114 LEU A O 1
ATOM 817 N N . MET A 1 121 ? 39.61600 -41.31100 8.73500 1.000 38.83513 115 MET A N 1
ATOM 818 C CA . MET A 1 121 ? 39.14600 -41.72900 7.40800 1.000 36.72913 115 MET A CA 1
ATOM 819 C C . MET A 1 121 ? 40.11900 -42.76600 6.85600 1.000 41.83686 115 MET A C 1
ATOM 820 O O . MET A 1 121 ? 41.02300 -42.45500 6.07500 1.000 41.97709 115 MET A O 1
ATOM 825 N N . GLY A 1 122 ? 39.94800 -44.01800 7.28800 1.000 39.36986 116 GLY A N 1
ATOM 826 C CA . GLY A 1 122 ? 40.84200 -45.09300 6.91900 1.000 38.97881 116 GLY A CA 1
ATOM 827 C C . GLY A 1 122 ? 40.33400 -45.88800 5.73700 1.000 42.33076 116 GLY A C 1
ATOM 828 O O . GLY A 1 122 ? 39.35500 -45.52800 5.07800 1.000 43.01061 116 GLY A O 1
ATOM 829 N N . SER A 1 123 ? 40.98400 -47.03600 5.51000 1.000 40.98423 117 SER A N 1
ATOM 830 C CA . SER A 1 123 ? 40.84900 -47.78700 4.26400 1.000 41.59018 117 SER A CA 1
ATOM 831 C C . SER A 1 123 ? 40.44100 -49.22900 4.53700 1.000 43.75199 117 SER A C 1
ATOM 832 O O . SER A 1 123 ? 40.99300 -49.88500 5.43100 1.000 42.75480 117 SER A O 1
ATOM 835 N N . ALA A 1 124 ? 39.49900 -49.73000 3.73400 1.000 43.16356 118 ALA A N 1
ATOM 836 C CA . ALA A 1 124 ? 39.13200 -51.13900 3.76400 1.000 41.58073 118 ALA A CA 1
ATOM 837 C C . ALA A 1 124 ? 40.24300 -52.03600 3.23500 1.000 42.37264 118 ALA A C 1
ATOM 838 O O . ALA A 1 124 ? 40.15800 -53.26100 3.39500 1.000 43.46416 118 ALA A O 1
ATOM 840 N N . ALA A 1 125 ? 41.28700 -51.46500 2.62200 1.000 46.58487 119 ALA A N 1
ATOM 841 C CA . ALA A 1 125 ? 42.43200 -52.28000 2.23100 1.000 46.97613 119 ALA A CA 1
ATOM 842 C C . ALA A 1 125 ? 43.12100 -52.90100 3.44200 1.000 40.25836 119 ALA A C 1
ATOM 843 O O . ALA A 1 125 ? 43.86800 -53.87700 3.28800 1.000 43.74366 119 ALA A O 1
ATOM 845 N N . ALA A 1 126 ? 42.88900 -52.35400 4.64300 1.000 41.21846 120 ALA A N 1
ATOM 846 C CA . ALA A 1 126 ? 43.34600 -53.01300 5.86000 1.000 34.70226 120 ALA A CA 1
ATOM 847 C C . ALA A 1 126 ? 42.49600 -54.23200 6.18700 1.000 42.94001 120 ALA A C 1
ATOM 848 O O . ALA A 1 126 ? 42.94800 -55.11900 6.92400 1.000 47.30389 120 ALA A O 1
ATOM 850 N N . LEU A 1 127 ? 41.27800 -54.30600 5.64400 1.000 40.37330 121 LEU A N 1
ATOM 851 C CA . LEU A 1 127 ? 40.35300 -55.38800 5.95900 1.000 40.18021 121 LEU A CA 1
ATOM 852 C C . LEU A 1 127 ? 40.32400 -56.47800 4.89200 1.000 44.29900 121 LEU A C 1
ATOM 853 O O . LEU A 1 127 ? 39.98800 -57.63000 5.19500 1.000 41.11110 121 LEU A O 1
ATOM 858 N N . ARG A 1 128 ? 40.66400 -56.14000 3.65000 1.000 48.943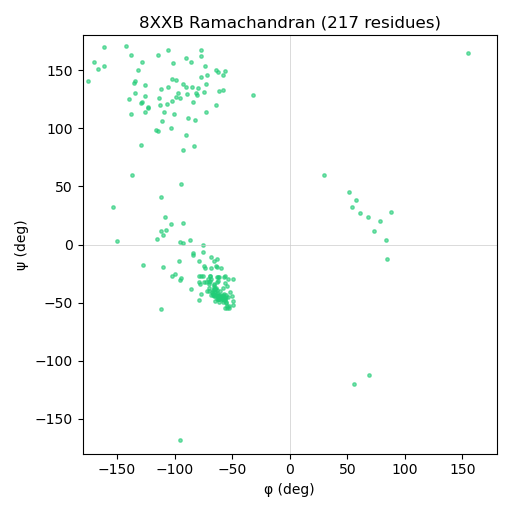09 122 ARG A N 1
ATOM 859 C CA . ARG A 1 128 ? 40.69200 -57.10500 2.55400 1.000 47.93513 122 ARG A CA 1
ATOM 860 C C . ARG A 1 128 ? 41.95300 -56.83100 1.74400 1.000 49.62349 122 ARG A C 1
ATOM 861 O O . ARG A 1 128 ? 42.08500 -55.76600 1.12300 1.000 49.37931 122 ARG A O 1
ATOM 869 N N . GLY A 1 129 ? 42.88500 -57.78100 1.78800 1.000 52.36990 123 GLY A N 1
ATOM 870 C CA . GLY A 1 129 ? 44.19900 -57.62600 1.21800 1.000 45.42740 123 GLY A CA 1
ATOM 871 C C . GLY A 1 129 ? 44.13500 -57.31400 -0.25600 1.000 46.86659 123 GLY A C 1
ATOM 872 O O . GLY A 1 129 ? 43.37100 -57.92400 -1.00400 1.000 48.68600 123 GLY A O 1
ATOM 873 N N . PRO A 1 130 ? 44.89300 -56.31700 -0.69300 1.000 45.70506 124 PRO A N 1
ATOM 874 C CA . PRO A 1 130 ? 45.00400 -56.04100 -2.12700 1.000 47.28425 124 PRO A CA 1
ATOM 875 C C . PRO A 1 130 ? 46.15500 -56.80400 -2.76800 1.000 55.41006 124 PRO A C 1
ATOM 876 O O . PRO A 1 130 ? 47.10500 -57.24100 -2.10900 1.000 52.61380 124 PRO A O 1
ATOM 880 N N . ALA A 1 131 ? 46.08100 -56.92800 -4.09300 1.000 60.68320 125 ALA A N 1
ATOM 881 C CA . ALA A 1 131 ? 47.12800 -57.66100 -4.79700 1.000 51.88377 125 ALA A CA 1
ATOM 882 C C . ALA A 1 131 ? 48.33000 -56.79600 -5.17800 1.000 59.26314 125 ALA A C 1
ATOM 883 O O . ALA A 1 131 ? 49.23400 -57.29500 -5.85700 1.000 70.98084 125 ALA A O 1
ATOM 885 N N . LEU A 1 132 ? 48.37600 -55.51400 -4.78300 1.000 62.48560 126 LEU A N 1
ATOM 886 C CA . LEU A 1 132 ? 49.57900 -54.70800 -5.02600 1.000 55.86800 126 LEU A CA 1
ATOM 887 C C . LEU A 1 132 ? 49.86800 -53.61100 -4.01600 1.000 56.65536 126 LEU A C 1
ATOM 888 O O . LEU A 1 132 ? 50.84500 -52.88100 -4.20700 1.000 72.80597 126 LEU A O 1
ATOM 893 N N . GLY A 1 133 ? 49.10100 -53.46300 -2.95800 1.000 61.82076 127 GLY A N 1
ATOM 894 C CA . GLY A 1 133 ? 49.31200 -52.31000 -2.10700 1.000 59.06405 127 GLY A CA 1
ATOM 895 C C . GLY A 1 133 ? 49.86100 -52.71600 -0.76400 1.000 47.31249 127 GLY A C 1
ATOM 896 O O . GLY A 1 133 ? 49.46500 -52.16800 0.26700 1.000 53.94562 127 GLY A O 1
ATOM 897 N N . SER A 1 134 ? 50.78600 -53.67700 -0.77500 1.000 42.26911 128 SER A N 1
ATOM 898 C CA . SER A 1 134 ? 51.23200 -54.31200 0.46100 1.000 41.12074 128 SER A CA 1
ATOM 899 C C . SER A 1 134 ? 51.69600 -53.29200 1.50800 1.000 43.35801 128 SER A C 1
ATOM 900 O O . SER A 1 134 ? 51.29500 -53.37300 2.68000 1.000 44.11469 128 SER A O 1
ATOM 903 N N . SER A 1 135 ? 52.49500 -52.29700 1.11400 1.000 49.18276 129 SER A N 1
ATOM 904 C CA . SER A 1 135 ? 52.94000 -51.34900 2.12800 1.000 46.23345 129 SER A CA 1
ATOM 905 C C . SER A 1 135 ? 51.83300 -50.34100 2.47100 1.000 44.43176 129 SER A C 1
ATOM 906 O O . SER A 1 135 ? 51.66900 -49.95500 3.64200 1.000 41.65660 129 SER A O 1
ATOM 909 N N . TYR A 1 136 ? 51.01100 -49.97000 1.48800 1.000 45.40301 130 TYR A N 1
ATOM 910 C CA . TYR A 1 136 ? 49.80900 -49.18300 1.76000 1.000 43.37664 130 TYR A CA 1
ATOM 911 C C . TYR A 1 136 ? 48.86700 -49.91700 2.72000 1.000 47.47971 130 TYR A C 1
ATOM 912 O O . TYR A 1 136 ? 48.32300 -49.32400 3.66600 1.000 39.76944 130 TYR A O 1
ATOM 921 N N . ALA A 1 137 ? 48.65400 -51.21700 2.48200 1.000 47.38110 131 ALA A N 1
ATOM 922 C CA . ALA A 1 137 ? 47.75300 -51.99000 3.33300 1.000 41.56126 131 ALA A CA 1
ATOM 923 C C .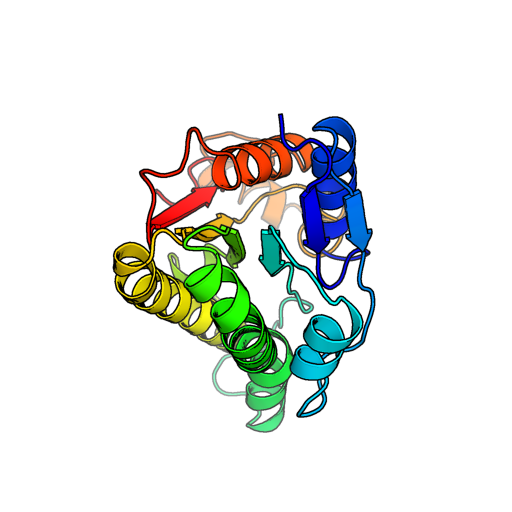 ALA A 1 137 ? 48.28400 -52.07300 4.76300 1.000 41.05328 131 ALA A C 1
ATOM 924 O O . ALA A 1 137 ? 47.52200 -51.92600 5.73200 1.000 37.63503 131 ALA A O 1
ATOM 926 N N . ALA A 1 138 ? 49.59600 -52.30100 4.91500 1.000 36.07449 132 ALA A N 1
ATOM 927 C CA . ALA A 1 138 ? 50.21300 -52.29600 6.24400 1.000 37.62160 132 ALA A CA 1
ATOM 928 C C . ALA A 1 138 ? 49.96200 -50.98800 6.99700 1.000 37.14880 132 ALA A C 1
ATOM 929 O O . ALA A 1 138 ? 49.56300 -50.99400 8.17400 1.000 39.69113 132 ALA A O 1
ATOM 931 N N . ALA A 1 139 ? 50.21400 -49.84200 6.34100 1.000 42.11221 133 ALA A N 1
ATOM 932 C CA . ALA A 1 139 ? 50.01100 -48.55400 7.01900 1.000 39.20860 133 ALA A CA 1
ATOM 933 C C . ALA A 1 139 ? 48.55500 -48.36200 7.43100 1.000 36.84908 133 ALA A C 1
ATOM 934 O O . ALA A 1 139 ? 48.25200 -47.89800 8.54600 1.000 42.34737 133 ALA A O 1
ATOM 936 N N . ARG A 1 140 ? 47.63000 -48.71300 6.53500 1.000 39.01606 134 ARG A N 1
ATOM 937 C CA . ARG A 1 140 ? 46.20700 -48.53800 6.83600 1.000 37.30009 134 ARG A CA 1
ATOM 938 C C . ARG A 1 140 ? 45.76100 -49.44900 7.99000 1.000 37.26171 134 ARG A C 1
ATOM 939 O O . ARG A 1 140 ? 44.92700 -49.05500 8.83200 1.000 36.86057 134 ARG A O 1
ATOM 947 N N . GLY A 1 141 ? 46.34200 -50.65500 8.07100 1.000 33.45893 135 GLY A N 1
ATOM 948 C CA . GLY A 1 141 ? 46.08700 -51.52600 9.21400 1.000 31.98971 135 GLY A CA 1
ATOM 949 C C . GLY A 1 141 ? 46.60200 -50.96700 10.53100 1.000 35.47514 135 GLY A C 1
ATOM 950 O O . GLY A 1 141 ? 45.94900 -51.09300 11.58000 1.000 39.94498 135 GLY A O 1
ATOM 951 N N . ALA A 1 142 ? 47.79100 -50.36300 10.50600 1.000 37.46880 136 ALA A N 1
ATOM 952 C CA . ALA A 1 142 ? 48.26400 -49.68100 11.70800 1.000 37.96603 136 ALA A CA 1
ATOM 953 C C . ALA A 1 142 ? 47.26200 -48.61900 12.15200 1.000 35.71544 136 ALA A C 1
ATOM 954 O O . ALA A 1 142 ? 46.92500 -48.51500 13.34500 1.000 38.15998 136 ALA A O 1
ATOM 956 N N . GLN A 1 143 ? 46.76100 -47.82900 11.19900 1.000 34.14934 137 GLN A N 1
ATOM 957 C CA . GLN A 1 143 ? 45.74500 -46.83500 11.54300 1.000 35.93217 137 GLN A CA 1
ATOM 958 C C . GLN A 1 143 ? 44.55100 -47.47300 12.25200 1.000 39.18078 137 GLN A C 1
ATOM 959 O O . GLN A 1 143 ? 44.13300 -47.01400 13.32800 1.000 37.31150 137 GLN A O 1
ATOM 965 N N . LEU A 1 144 ? 43.96700 -48.51900 11.65000 1.000 38.09859 138 LEU A N 1
ATOM 966 C CA . LEU A 1 144 ? 42.73400 -49.08300 12.21200 1.000 36.04843 138 LEU A CA 1
ATOM 967 C C . LEU A 1 144 ? 42.96100 -49.64900 13.61500 1.000 42.37026 138 LEU A C 1
ATOM 968 O O . LEU A 1 144 ? 42.15900 -49.40700 14.53400 1.000 40.81260 138 LEU A O 1
ATOM 973 N N . ALA A 1 145 ? 44.03900 -50.43400 13.79700 1.000 37.48971 139 ALA A N 1
ATOM 974 C CA . ALA A 1 145 ? 44.29100 -51.02500 15.11600 1.000 33.13176 139 ALA A CA 1
ATOM 975 C C . ALA A 1 145 ? 44.57600 -49.96200 16.17600 1.000 36.43789 139 ALA A C 1
ATOM 976 O O . ALA A 1 145 ? 44.11500 -50.08700 17.33200 1.000 43.28228 139 ALA A O 1
ATOM 978 N N . TYR A 1 146 ? 45.29400 -48.89500 15.79800 1.000 34.39225 140 TYR A N 1
ATOM 979 C CA . TYR A 1 146 ? 45.53400 -47.79500 16.72000 1.000 35.42857 140 TYR A CA 1
ATOM 980 C C . TYR A 1 146 ? 44.22400 -47.15800 17.15000 1.000 37.99031 140 TYR A C 1
ATOM 981 O O . TYR A 1 146 ? 44.00300 -46.91600 18.34200 1.000 40.60587 140 TYR A O 1
ATOM 990 N N . ILE A 1 147 ? 43.36100 -46.82700 16.18300 1.000 37.25606 141 ILE A N 1
ATOM 991 C CA . ILE A 1 147 ? 42.09500 -46.16500 16.51500 1.000 39.51253 141 ILE A CA 1
ATOM 992 C C . ILE A 1 147 ? 41.25100 -47.05000 17.42900 1.000 38.24491 141 ILE A C 1
ATOM 993 O O . ILE A 1 147 ? 40.62000 -46.57200 18.37900 1.000 37.14446 141 ILE A O 1
ATOM 998 N N . GLN A 1 148 ? 41.23900 -48.35600 17.16500 1.000 36.99528 142 GLN A N 1
ATOM 999 C CA . GLN A 1 148 ? 40.54600 -49.28800 18.05500 1.000 36.62867 142 GLN A CA 1
ATOM 1000 C C . GLN A 1 148 ? 41.04100 -49.17800 19.49300 1.000 40.74497 142 GLN A C 1
ATOM 1001 O O . GLN A 1 148 ? 40.24800 -49.05900 20.44800 1.000 42.98623 142 GLN A O 1
ATOM 1007 N N . ALA A 1 149 ? 42.36400 -49.23600 19.66500 1.000 37.09573 143 ALA A N 1
ATOM 1008 C CA . ALA A 1 149 ? 42.92200 -49.21600 21.01200 1.000 40.84074 143 ALA A CA 1
ATOM 1009 C C . ALA A 1 149 ? 42.66800 -47.87700 21.69400 1.000 35.74005 143 ALA A C 1
ATOM 1010 O O . ALA A 1 149 ? 42.28700 -47.82300 22.87400 1.000 39.34297 143 ALA A O 1
ATOM 1012 N N . VAL A 1 150 ? 42.84200 -46.78100 20.95800 1.000 37.85537 144 VAL A N 1
ATOM 1013 C CA . VAL A 1 150 ? 42.62700 -45.45800 21.53600 1.000 39.04825 144 VAL A CA 1
ATOM 1014 C C . VAL A 1 150 ? 41.16200 -45.25400 21.89200 1.000 41.57852 144 VAL A C 1
ATOM 1015 O O . VAL A 1 150 ? 40.83700 -44.56300 22.86800 1.000 42.92887 144 VAL A O 1
ATOM 1019 N N . GLY A 1 151 ? 40.24600 -45.82200 21.10300 1.000 35.82470 145 GLY A N 1
ATOM 1020 C CA . GLY A 1 151 ? 38.84000 -45.66100 21.42700 1.000 38.42098 145 GLY A CA 1
ATOM 1021 C C . GLY A 1 151 ? 38.48200 -46.37200 22.71700 1.000 41.97835 145 GLY A C 1
ATOM 1022 O O . GLY A 1 151 ? 37.75500 -45.83100 23.56100 1.000 42.50332 145 GLY A O 1
ATOM 1023 N N . VAL A 1 152 ? 39.02000 -47.58100 22.90600 1.000 37.04144 146 VAL A N 1
ATOM 1024 C CA . VAL A 1 152 ? 38.79600 -48.26600 24.17800 1.000 44.16608 146 VAL A CA 1
ATOM 1025 C C . VAL A 1 152 ? 39.38000 -47.45500 25.34000 1.000 45.95074 146 VAL A C 1
ATOM 1026 O O . VAL A 1 152 ? 38.69600 -47.22800 26.34600 1.000 50.87043 146 VAL A O 1
ATOM 1030 N N . GLU A 1 153 ? 40.63000 -46.96400 25.21100 1.000 45.75889 147 GLU A N 1
ATOM 1031 C CA . GLU A 1 153 ? 41.19100 -46.07500 26.24700 1.000 44.41690 147 GLU A CA 1
ATOM 1032 C C . GLU A 1 153 ? 40.29900 -44.86600 26.53700 1.000 49.78382 147 GLU A C 1
ATOM 1033 O O . GLU A 1 153 ? 39.97000 -44.58000 27.69800 1.000 56.13166 147 GLU A O 1
ATOM 1039 N N . ALA A 1 154 ? 39.95700 -44.09800 25.50500 1.000 38.99023 148 ALA A N 1
ATOM 1040 C CA . ALA A 1 154 ? 39.30600 -42.81600 25.71500 1.000 40.19142 148 ALA A CA 1
ATOM 1041 C C . ALA A 1 154 ? 37.84800 -42.94400 26.12800 1.000 46.54540 148 ALA A C 1
ATOM 1042 O O . ALA A 1 154 ? 37.28900 -41.96300 26.64800 1.000 48.30106 148 ALA A O 1
ATOM 1044 N N . ALA A 1 155 ? 37.21000 -44.10600 25.90200 1.000 45.01221 149 ALA A N 1
ATOM 1045 C CA . ALA A 1 155 ? 35.81600 -44.26000 26.32300 1.000 49.31643 149 ALA A CA 1
ATOM 1046 C C . ALA A 1 155 ? 35.66000 -43.93900 27.80200 1.000 43.63102 149 ALA A C 1
ATOM 1047 O O . ALA A 1 155 ? 34.67100 -43.32200 28.21200 1.000 43.94177 149 ALA A O 1
ATOM 1049 N N . ALA A 1 156 ? 36.66500 -44.29700 28.61000 1.000 46.41025 150 ALA A N 1
ATOM 1050 C CA . ALA A 1 156 ? 36.59600 -44.05400 30.04700 1.000 45.31466 150 ALA A CA 1
ATOM 1051 C C . ALA A 1 156 ? 36.43900 -42.57100 30.36700 1.000 52.91014 150 ALA A C 1
ATOM 1052 O O . ALA A 1 156 ? 35.96100 -42.21700 31.45300 1.000 52.10400 150 ALA A O 1
ATOM 1054 N N . HIS A 1 157 ? 36.79800 -41.69300 29.42400 1.000 49.26178 151 HIS A N 1
ATOM 1055 C CA . HIS A 1 157 ? 36.80500 -40.25500 29.64700 1.000 51.36433 151 HIS A CA 1
ATOM 1056 C C . HIS A 1 157 ? 35.71500 -39.52100 28.88300 1.000 52.98319 151 HIS A C 1
ATOM 1057 O O . HIS A 1 157 ? 35.72400 -38.28100 28.85700 1.000 53.25360 151 HIS A O 1
ATOM 1064 N N . GLY A 1 158 ? 34.79100 -40.23600 28.24900 1.000 51.28955 152 GLY A N 1
ATOM 1065 C CA . GLY A 1 158 ? 33.72900 -39.57700 27.51300 1.000 46.83122 152 GLY A CA 1
ATOM 1066 C C . GLY A 1 158 ? 34.13700 -39.05300 26.15800 1.000 45.03843 152 GLY A C 1
ATOM 1067 O O . GLY A 1 158 ? 33.47000 -38.16500 25.62000 1.000 46.03427 152 GLY A O 1
ATOM 1068 N N . VAL A 1 159 ? 35.22100 -39.56800 25.59100 1.000 43.51228 153 VAL A N 1
ATOM 1069 C CA . VAL A 1 159 ? 35.72800 -39.14300 24.29400 1.000 45.14933 153 VAL A CA 1
ATOM 1070 C C . VAL A 1 159 ? 35.52200 -40.29300 23.32700 1.000 42.74412 153 VAL A C 1
ATOM 1071 O O . VAL A 1 159 ? 35.80900 -41.44900 23.66400 1.000 41.18297 153 VAL A O 1
ATOM 1075 N N . GLN A 1 160 ? 34.99500 -39.99400 22.13900 1.000 37.57054 154 GLN A N 1
ATOM 1076 C CA . GLN A 1 160 ? 34.70400 -41.03700 21.15400 1.000 40.10022 154 GLN A CA 1
ATOM 1077 C C . GLN A 1 160 ? 35.70900 -40.98400 20.01000 1.000 45.19102 154 GLN A C 1
ATOM 1078 O O . GLN A 1 160 ? 35.82600 -39.96100 19.32200 1.000 38.41670 154 GLN A O 1
ATOM 1084 N N . VAL A 1 161 ? 36.42700 -42.09100 19.80800 1.000 40.83651 155 VAL A N 1
ATOM 1085 C CA . VAL A 1 161 ? 37.45200 -42.21400 18.77700 1.000 39.93058 155 VAL A CA 1
ATOM 1086 C C . VAL A 1 161 ? 37.04800 -43.40600 17.91200 1.000 40.89681 155 VAL A C 1
ATOM 1087 O O . VAL A 1 161 ? 36.97400 -44.54500 18.40400 1.000 38.87261 155 VAL A O 1
ATOM 1091 N N . ASN A 1 162 ? 36.80000 -43.15700 16.62600 1.000 38.14033 156 ASN A N 1
ATOM 1092 C CA . ASN A 1 162 ? 36.29000 -44.19000 15.73400 1.000 35.06148 156 ASN A CA 1
ATOM 1093 C C . ASN A 1 162 ? 36.93100 -44.03700 14.36400 1.000 36.24729 156 ASN A C 1
ATOM 1094 O O . ASN A 1 162 ? 37.61400 -43.05200 14.07200 1.000 42.02200 156 ASN A O 1
ATOM 1099 N N . ALA A 1 163 ? 36.70400 -45.03000 13.51400 1.000 36.95872 157 ALA A N 1
ATOM 1100 C CA . ALA A 1 163 ? 37.26900 -45.04600 12.17400 1.000 38.49298 157 ALA A CA 1
ATOM 1101 C C . ALA A 1 163 ? 36.20500 -45.44800 11.16700 1.000 39.10159 157 ALA A C 1
ATOM 1102 O O . ALA A 1 163 ? 35.37200 -46.32000 11.43400 1.000 39.87442 157 ALA A O 1
ATOM 1104 N N . ILE A 1 164 ? 36.23300 -44.79600 10.01000 1.000 38.41374 158 ILE A N 1
ATOM 1105 C CA . ILE A 1 164 ? 35.60000 -45.30800 8.80200 1.000 35.47102 158 ILE A CA 1
ATOM 1106 C C . ILE A 1 164 ? 36.65500 -46.10300 8.03900 1.000 44.94635 158 ILE A C 1
ATOM 1107 O O . ILE A 1 164 ? 37.82500 -45.70700 7.99700 1.000 45.22137 158 ILE A O 1
ATOM 1112 N N . ALA A 1 165 ? 36.27600 -47.25800 7.50300 1.000 38.81793 159 ALA A N 1
ATOM 1113 C CA . ALA A 1 165 ? 37.18000 -48.06100 6.67900 1.000 41.42524 159 ALA A CA 1
ATOM 1114 C C . ALA A 1 165 ? 36.55300 -48.10200 5.29500 1.000 43.06534 159 ALA A C 1
ATOM 1115 O O . ALA A 1 165 ? 35.63500 -48.88900 5.04500 1.000 41.81781 159 ALA A O 1
ATOM 1117 N N . GLN A 1 166 ? 37.02900 -47.24300 4.39600 1.000 39.25238 160 GLN A N 1
ATOM 1118 C CA . GLN A 1 166 ? 36.31600 -47.02600 3.15000 1.000 41.89809 160 GLN A CA 1
ATOM 1119 C C . GLN A 1 166 ? 37.11300 -47.49800 1.94100 1.000 39.33289 160 GLN A C 1
ATOM 1120 O O . GLN A 1 166 ? 38.31300 -47.76200 2.00600 1.000 45.73696 160 GLN A O 1
ATOM 1126 N N . ASN A 1 167 ? 36.38300 -47.64400 0.84400 1.000 45.30393 161 ASN A N 1
ATOM 1127 C CA . ASN A 1 167 ? 36.86000 -47.98300 -0.48600 1.000 41.48542 161 ASN A CA 1
ATOM 1128 C C . ASN A 1 167 ? 35.66500 -47.77800 -1.40500 1.000 42.99560 161 ASN A C 1
ATOM 1129 O O . ASN A 1 167 ? 34.51700 -47.77400 -0.94700 1.000 41.38192 161 ASN A O 1
ATOM 1134 N N . PHE A 1 168 ? 35.94200 -47.56300 -2.69400 1.000 42.76600 162 PHE A N 1
ATOM 1135 C CA . PHE A 1 168 ? 34.89600 -47.32800 -3.70000 1.000 46.42014 162 PHE A CA 1
ATOM 1136 C C . PHE A 1 168 ? 34.01700 -46.13300 -3.33300 1.000 48.67243 162 PHE A C 1
ATOM 1137 O O . PHE A 1 168 ? 32.79900 -46.14300 -3.53900 1.000 51.84031 162 PHE A O 1
ATOM 1145 N N . VAL A 1 169 ? 34.63900 -45.09100 -2.78800 1.000 40.98310 163 VAL A N 1
ATOM 1146 C CA . VAL A 1 169 ? 33.98300 -43.81100 -2.56000 1.000 41.37229 163 VAL A CA 1
ATOM 1147 C C . VAL A 1 169 ? 34.50100 -42.83600 -3.60700 1.000 46.39763 163 VAL A C 1
ATOM 1148 O O . VAL A 1 169 ? 35.70100 -42.80600 -3.90600 1.000 52.59444 163 VAL A O 1
ATOM 1152 N N . GLU A 1 170 ? 33.59300 -42.07900 -4.20000 1.000 47.71495 164 GLU A N 1
ATOM 1153 C CA . GLU A 1 170 ? 33.98000 -41.08600 -5.19100 1.000 56.05036 164 GLU A CA 1
ATOM 1154 C C . GLU A 1 170 ? 34.84100 -40.01600 -4.53900 1.000 48.71267 164 GLU A C 1
ATOM 1155 O O . GLU A 1 170 ? 34.39100 -39.33000 -3.61600 1.000 54.31381 164 GLU A O 1
ATOM 1161 N N . ASN A 1 171 ? 36.07200 -39.87200 -5.02300 1.000 51.44036 165 ASN A N 1
ATOM 1162 C CA . ASN A 1 171 ? 37.00900 -38.88300 -4.50000 1.000 49.37365 165 ASN A CA 1
ATOM 1163 C C . ASN A 1 171 ? 38.17900 -38.76700 -5.48700 1.000 51.53313 165 ASN A C 1
ATOM 1164 O O . ASN A 1 171 ? 38.49500 -39.73400 -6.17300 1.000 48.94984 165 ASN A O 1
ATOM 1169 N N . PRO A 1 172 ? 38.80800 -37.58500 -5.55400 1.000 54.12536 166 PRO A N 1
ATOM 1170 C CA . PRO A 1 172 ? 39.84700 -37.39900 -6.59600 1.000 57.17998 166 PRO A CA 1
ATOM 1171 C C . PRO A 1 172 ? 41.11500 -38.22100 -6.39400 1.000 54.06963 166 PRO A C 1
ATOM 1172 O O . PRO A 1 172 ? 41.83400 -38.46100 -7.37900 1.000 58.38872 166 PRO A O 1
ATOM 1176 N N . THR A 1 173 ? 41.39900 -38.69800 -5.17600 1.000 54.95808 167 THR A N 1
ATOM 1177 C CA . THR A 1 173 ? 42.67300 -39.37100 -4.91500 1.000 48.37878 167 THR A CA 1
ATOM 1178 C C . THR A 1 173 ? 42.68400 -40.81600 -5.41200 1.000 59.45102 167 THR A C 1
ATOM 1179 O O . THR A 1 173 ? 43.65200 -41.25000 -6.05400 1.000 55.45620 167 THR A O 1
ATOM 1183 N N . TYR A 1 174 ? 41.63600 -41.59500 -5.08900 1.000 54.94669 168 TYR A N 1
ATOM 1184 C CA . TYR A 1 174 ? 41.60500 -43.01300 -5.43800 1.000 49.59680 168 TYR A CA 1
ATOM 1185 C C . TYR A 1 174 ? 40.59700 -43.37000 -6.51700 1.000 52.05942 168 TYR A C 1
ATOM 1186 O O . TYR A 1 174 ? 40.74100 -44.42800 -7.14500 1.000 55.43884 168 TYR A O 1
ATOM 1195 N N . PHE A 1 175 ? 39.59600 -42.52700 -6.76900 1.000 56.08104 169 PHE A N 1
ATOM 1196 C CA . PHE A 1 175 ? 38.58200 -42.81600 -7.78500 1.000 60.94850 169 PHE A CA 1
ATOM 1197 C C . PHE A 1 175 ? 38.28200 -41.57000 -8.62400 1.000 67.35511 169 PHE A C 1
ATOM 1198 O O . PHE A 1 175 ? 37.14600 -41.09200 -8.68400 1.000 63.02350 169 PHE A O 1
ATOM 1206 N N . PRO A 1 176 ? 39.30200 -41.03800 -9.30500 1.000 67.11765 170 PRO A N 1
ATOM 1207 C CA . PRO A 1 176 ? 39.05000 -39.97400 -10.27200 1.000 70.43159 170 PRO A CA 1
ATOM 1208 C C . PRO A 1 176 ? 38.47400 -40.57100 -11.54500 1.000 80.98779 170 PRO A C 1
ATOM 1209 O O . PRO A 1 176 ? 38.49600 -41.80100 -11.72000 1.000 80.46891 170 PRO A O 1
ATOM 1213 N N . PRO A 1 177 ? 37.94400 -39.74500 -12.45200 1.000 81.32309 171 PRO A N 1
ATOM 1214 C CA . PRO A 1 177 ? 37.29600 -40.30700 -13.65200 1.000 79.23153 171 PRO A CA 1
ATOM 1215 C C . PRO A 1 177 ? 38.17700 -41.23400 -14.48900 1.000 84.13465 171 PRO A C 1
ATOM 1216 O O . PRO A 1 177 ? 37.62300 -42.12000 -15.17600 1.000 83.10424 171 PRO A O 1
ATOM 1220 N N . GLU A 1 178 ? 39.51100 -41.06900 -14.45600 1.000 86.12283 172 GLU A N 1
ATOM 1221 C CA . GLU A 1 178 ? 40.32000 -41.87600 -15.35500 1.000 84.81397 172 GLU A CA 1
ATOM 1222 C C . GLU A 1 178 ? 40.28900 -43.32300 -14.89500 1.000 84.38133 172 GLU A C 1
ATOM 1223 O O . GLU A 1 178 ? 40.23500 -44.25200 -15.71400 1.000 85.57543 172 GLU A O 1
ATOM 1229 N N . VAL A 1 179 ? 40.29100 -43.51500 -13.57000 1.000 82.76263 173 VAL A N 1
ATOM 1230 C CA . VAL A 1 179 ? 40.11500 -44.83600 -12.98000 1.000 82.39444 173 VAL A CA 1
ATOM 1231 C C . VAL A 1 179 ? 38.74700 -45.38900 -13.33900 1.000 77.17801 173 VAL A C 1
ATOM 1232 O O . VAL A 1 179 ? 38.61400 -46.54900 -13.73200 1.000 75.60550 173 VAL A O 1
ATOM 1236 N N . GLN A 1 180 ? 37.71000 -44.55500 -13.21900 1.000 77.89033 174 GLN A N 1
ATOM 1237 C CA . GLN A 1 180 ? 36.34200 -45.00600 -13.45800 1.000 73.56084 174 GLN A CA 1
ATOM 1238 C C . GLN A 1 180 ? 36.13700 -45.47100 -14.89400 1.000 78.70182 174 GLN A C 1
ATOM 1239 O O . GLN A 1 180 ? 35.28700 -46.33100 -15.14600 1.000 79.65596 174 GLN A O 1
ATOM 1245 N N . ALA A 1 181 ? 36.89900 -44.92800 -15.84800 1.000 84.95793 175 ALA A N 1
ATOM 1246 C CA . ALA A 1 181 ? 36.69700 -45.34300 -17.23400 1.000 83.47145 175 ALA A CA 1
ATOM 1247 C C . ALA A 1 181 ? 37.34700 -46.68900 -17.55300 1.000 87.18331 175 ALA A C 1
ATOM 1248 O O . ALA A 1 181 ? 36.86300 -47.39700 -18.44800 1.000 91.04346 175 ALA A O 1
ATOM 1250 N N . THR A 1 182 ? 38.42500 -47.07200 -16.83300 1.000 86.53117 176 THR A N 1
ATOM 1251 C CA . THR A 1 182 ? 39.13900 -48.31800 -17.11800 1.000 85.26630 176 THR A CA 1
ATOM 1252 C C . THR A 1 182 ? 38.17200 -49.50200 -17.05600 1.000 97.82466 176 THR A C 1
ATOM 1253 O O . THR A 1 182 ? 37.18700 -49.45900 -16.30500 1.000 97.43562 176 THR A O 1
ATOM 1257 N N . PRO A 1 183 ? 38.39200 -50.56700 -17.83900 1.000 102.18262 177 PRO A N 1
ATOM 1258 C CA . PRO A 1 183 ? 37.49600 -51.72700 -17.74300 1.000 98.21322 177 PRO A CA 1
ATOM 1259 C C . PRO A 1 183 ? 37.74200 -52.57900 -16.50900 1.000 92.99545 177 PRO A C 1
ATOM 1260 O O . PRO A 1 183 ? 36.80200 -53.23900 -16.04100 1.000 90.13422 177 PRO A O 1
ATOM 1264 N N . ALA A 1 184 ? 38.96900 -52.58300 -15.97100 1.000 90.41940 178 ALA A N 1
ATOM 1265 C CA . ALA A 1 184 ? 39.23500 -53.29600 -14.72400 1.000 91.74566 178 ALA A CA 1
ATOM 1266 C C . ALA A 1 184 ? 38.32100 -52.79900 -13.61100 1.000 87.13862 178 ALA A C 1
ATOM 1267 O O . ALA A 1 184 ? 37.75600 -53.59300 -12.85800 1.000 91.36562 178 ALA A O 1
ATOM 1269 N N . PHE A 1 185 ? 38.13200 -51.47900 -13.52100 1.000 84.56961 179 PHE A N 1
ATOM 1270 C CA . PHE A 1 185 ? 37.20600 -50.90600 -12.54300 1.000 80.97155 179 PHE A CA 1
ATOM 1271 C C . PHE A 1 185 ? 35.75900 -51.30200 -12.83300 1.000 78.22886 179 PHE A C 1
ATOM 1272 O O . PHE A 1 185 ? 34.98200 -51.59000 -11.91200 1.000 77.00610 179 PHE A O 1
ATOM 1280 N N . LYS A 1 186 ? 35.35900 -51.23700 -14.10400 1.000 82.32910 180 LYS A N 1
ATOM 1281 C CA . LYS A 1 186 ? 34.02200 -51.64900 -14.51400 1.000 84.00236 180 LYS A CA 1
ATOM 1282 C C . LYS A 1 186 ? 33.72500 -53.02300 -13.92700 1.000 81.31217 180 LYS A C 1
ATOM 1283 O O . LYS A 1 186 ? 32.69900 -53.25000 -13.26200 1.000 73.93576 180 LYS A O 1
ATOM 1289 N N . ASP A 1 187 ? 34.68100 -53.93200 -14.11000 1.000 81.15335 181 ASP A N 1
ATOM 1290 C CA . ASP A 1 187 ? 34.51100 -55.30900 -13.67400 1.000 79.16100 181 ASP A CA 1
ATOM 1291 C C . ASP A 1 187 ? 34.59600 -55.43800 -12.15200 1.000 74.78406 181 ASP A C 1
ATOM 1292 O O . ASP A 1 187 ? 33.89000 -56.27700 -11.56300 1.000 71.74866 181 ASP A O 1
ATOM 1297 N N A ARG A 1 188 ? 35.44100 -54.63300 -11.50800 0.564 71.35334 182 ARG A N 1
ATOM 1298 N N B ARG A 1 188 ? 35.45200 -54.63800 -11.50700 0.436 71.02840 182 ARG A N 1
ATOM 1299 C CA A ARG A 1 188 ? 35.51600 -54.67100 -10.04900 0.564 66.61547 182 ARG A CA 1
ATOM 1300 C CA B ARG A 1 188 ? 35.52100 -54.64700 -10.04500 0.436 67.35352 182 ARG A CA 1
ATOM 1301 C C A ARG A 1 188 ? 34.17200 -54.29800 -9.42900 0.564 67.34513 182 ARG A C 1
ATOM 1302 C C B ARG A 1 188 ? 34.16100 -54.31200 -9.45000 0.436 66.30946 182 ARG A C 1
ATOM 1303 O O A ARG A 1 188 ? 33.71100 -54.94400 -8.48000 0.564 62.12030 182 ARG A O 1
ATOM 1304 O O B ARG A 1 188 ? 33.68600 -54.98700 -8.53100 0.436 62.56770 182 ARG A O 1
ATOM 1319 N N . LEU A 1 189 ? 33.52800 -53.24900 -9.94800 1.000 66.34691 183 LEU A N 1
ATOM 1320 C CA . LEU A 1 189 ? 32.15200 -52.95500 -9.51700 1.000 67.05420 183 LEU A CA 1
ATOM 1321 C C . LEU A 1 189 ? 31.21100 -54.11700 -9.77600 1.000 58.15805 183 LEU A C 1
ATOM 1322 O O . LEU A 1 189 ? 30.51000 -54.56500 -8.86000 1.000 60.29903 183 LEU A O 1
ATOM 1327 N N . LYS A 1 190 ? 31.16900 -54.61300 -11.01600 1.000 67.65530 184 LYS A N 1
ATOM 1328 C CA . LYS A 1 190 ? 30.23300 -55.69100 -11.31900 1.000 69.76544 184 LYS A CA 1
ATOM 1329 C C . LYS A 1 190 ? 30.35000 -56.80100 -10.28300 1.000 65.34645 184 LYS A C 1
ATOM 1330 O O . LYS A 1 190 ? 29.36600 -57.16400 -9.63300 1.000 65.49450 184 LYS A O 1
ATOM 1336 N N . TRP A 1 191 ? 31.57700 -57.28200 -10.05000 1.000 64.12055 185 TRP A N 1
ATOM 1337 C CA . TRP A 1 191 ? 31.79200 -58.55000 -9.36200 1.000 62.29124 185 TRP A CA 1
ATOM 1338 C C . TRP A 1 191 ? 32.06800 -58.43200 -7.86500 1.000 50.52947 185 TRP A C 1
ATOM 1339 O O . TRP A 1 191 ? 31.98700 -59.44700 -7.16600 1.000 51.94104 185 TRP A O 1
ATOM 1350 N N . GLN A 1 192 ? 32.36900 -57.23800 -7.34800 1.000 50.03883 186 GLN A N 1
ATOM 1351 C CA . GLN A 1 192 ? 32.80500 -57.06500 -5.96400 1.000 48.08265 186 GLN A CA 1
ATOM 1352 C C . GLN A 1 192 ? 32.01600 -56.03800 -5.15200 1.000 50.08447 186 GLN A C 1
ATOM 1353 O O . GLN A 1 192 ? 32.13000 -56.05200 -3.92000 1.000 47.49677 186 GLN A O 1
ATOM 1359 N N . VAL A 1 193 ? 31.25800 -55.13900 -5.77700 1.000 45.16557 187 VAL A N 1
ATOM 1360 C CA . VAL A 1 193 ? 30.58000 -54.08300 -5.02700 1.000 47.16469 187 VAL A CA 1
ATOM 1361 C C . VAL A 1 193 ? 29.07400 -54.28000 -5.12600 1.000 46.13394 187 VAL A C 1
ATOM 1362 O O . VAL A 1 193 ? 28.45600 -53.88400 -6.13100 1.000 48.27775 187 VAL A O 1
ATOM 1366 N N . PRO A 1 194 ? 28.44600 -54.90000 -4.12400 1.000 47.54088 188 PRO A N 1
ATOM 1367 C CA . PRO A 1 194 ? 26.99100 -55.11600 -4.20000 1.000 46.37731 188 PRO A CA 1
ATOM 1368 C C . PRO A 1 194 ? 26.21700 -53.84300 -4.46100 1.000 50.19974 188 PRO A C 1
ATOM 1369 O O . PRO A 1 194 ? 25.16100 -53.88200 -5.11100 1.000 58.56053 188 PRO A O 1
ATOM 1373 N N . LEU A 1 195 ? 26.72900 -52.69900 -4.01100 1.000 49.41495 189 LEU A N 1
ATOM 1374 C CA . LEU A 1 195 ? 26.02300 -51.44900 -4.24600 1.000 46.36920 189 LEU A CA 1
ATOM 1375 C C . LEU A 1 195 ? 25.88400 -51.15100 -5.73800 1.000 46.05901 189 LEU A C 1
ATOM 1376 O O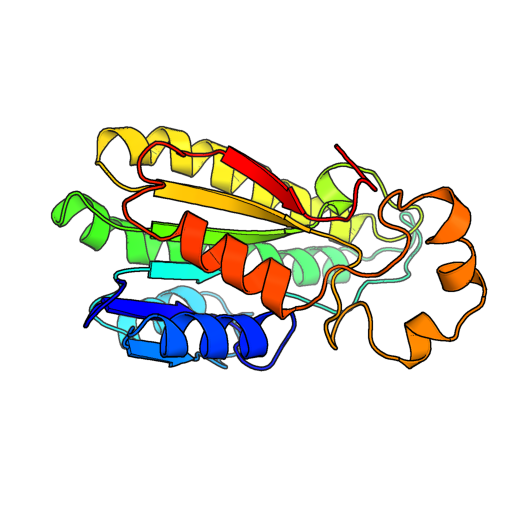 . LEU A 1 195 ? 24.92500 -50.48400 -6.14400 1.000 45.19519 189 LEU A O 1
ATOM 1381 N N . GLY A 1 196 ? 26.81400 -51.64400 -6.56700 1.000 45.91211 190 GLY A N 1
ATOM 1382 C CA . GLY A 1 196 ? 26.75800 -51.42400 -8.00600 1.000 44.59681 190 GLY A CA 1
ATOM 1383 C C . GLY A 1 196 ? 27.10000 -50.01800 -8.45600 1.000 53.09391 190 GLY A C 1
ATOM 1384 O O . GLY A 1 196 ? 26.87100 -49.66100 -9.61800 1.000 54.25223 190 GLY A O 1
ATOM 1385 N N . ARG A 1 197 ? 27.64200 -49.20100 -7.56400 1.000 53.25607 191 ARG A N 1
ATOM 1386 C CA . ARG A 1 197 ? 28.04200 -47.84300 -7.89200 1.000 49.44763 191 ARG A CA 1
ATOM 1387 C C . ARG A 1 197 ? 29.00700 -47.40100 -6.80700 1.000 48.82487 191 ARG A C 1
ATOM 1388 O O . ARG A 1 197 ? 29.17000 -48.08500 -5.79300 1.000 47.15284 191 ARG A O 1
ATOM 1396 N N . LEU A 1 198 ? 29.66000 -46.26400 -7.03000 1.000 43.55104 192 LEU A N 1
ATOM 1397 C CA . LEU A 1 198 ? 30.53200 -45.72700 -5.99700 1.000 47.14497 192 LEU A CA 1
ATOM 1398 C C . LEU A 1 198 ? 29.69800 -45.06900 -4.91200 1.000 45.55336 192 LEU A C 1
ATOM 1399 O O . LEU A 1 198 ? 28.66100 -44.45700 -5.18500 1.000 47.63918 192 LEU A O 1
ATOM 1404 N N . VAL A 1 199 ? 30.14900 -45.19900 -3.66600 1.000 44.33197 193 VAL A N 1
ATOM 1405 C CA . VAL A 1 199 ? 29.60600 -44.35100 -2.61800 1.000 39.51090 193 VAL A CA 1
ATOM 1406 C C . VAL A 1 199 ? 29.91000 -42.90700 -2.97600 1.000 46.31862 193 VAL A C 1
ATOM 1407 O O . VAL A 1 199 ? 31.03700 -42.56600 -3.35300 1.000 45.46030 193 VAL A O 1
ATOM 1411 N N . THR A 1 200 ? 28.91100 -42.04400 -2.89200 1.000 48.16654 194 THR A N 1
ATOM 1412 C CA . THR A 1 200 ? 29.20400 -40.64900 -3.19100 1.000 48.36442 194 THR A CA 1
ATOM 1413 C C . THR A 1 200 ? 29.99200 -40.03100 -2.04400 1.000 46.77723 194 THR A C 1
ATOM 1414 O O . THR A 1 200 ? 29.90200 -40.46400 -0.89000 1.000 48.59900 194 THR A O 1
ATOM 1418 N N . ALA A 1 201 ? 30.77100 -39.00300 -2.37400 1.000 45.00641 195 ALA A N 1
ATOM 1419 C CA . ALA A 1 201 ? 31.51000 -38.29200 -1.34400 1.000 42.78659 195 ALA A CA 1
ATOM 1420 C C . ALA A 1 201 ? 30.56400 -37.76000 -0.26600 1.000 47.97070 195 ALA A C 1
ATOM 1421 O O . ALA A 1 201 ? 30.90700 -37.74000 0.91500 1.000 46.01107 195 ALA A O 1
ATOM 1423 N N . ASP A 1 202 ? 29.33700 -37.37300 -0.63400 1.000 51.44173 196 ASP A N 1
ATOM 1424 C CA . ASP A 1 202 ? 28.46000 -36.72900 0.34400 1.000 45.24482 196 ASP A CA 1
ATOM 1425 C C . ASP A 1 202 ? 27.82300 -37.74200 1.27400 1.000 44.48620 196 ASP A C 1
ATOM 1426 O O . ASP A 1 202 ? 27.58700 -37.44900 2.44100 1.000 39.39636 196 ASP A O 1
ATOM 1431 N N . GLU A 1 203 ? 27.56400 -38.94900 0.78400 1.000 37.58013 197 GLU A N 1
ATOM 1432 C CA . GLU A 1 203 ? 27.10900 -40.03600 1.65800 1.000 45.13196 197 GLU A CA 1
ATOM 1433 C C . GLU A 1 203 ? 28.16900 -40.35400 2.71600 1.000 40.68480 197 GLU A C 1
ATOM 1434 O O . GLU A 1 203 ? 27.88900 -40.44000 3.92800 1.000 43.57394 197 GLU A O 1
ATOM 1440 N N . ASP A 1 204 ? 29.41600 -40.48200 2.26200 1.000 38.15278 198 ASP A N 1
ATOM 1441 C CA . ASP A 1 204 ? 30.53700 -40.74400 3.15800 1.000 42.40272 198 ASP A CA 1
ATOM 1442 C C . ASP A 1 204 ? 30.66600 -39.62500 4.19300 1.000 40.85051 198 ASP A C 1
ATOM 1443 O O . ASP A 1 204 ? 30.80100 -39.86800 5.40400 1.000 41.17164 198 ASP A O 1
ATOM 1448 N N . ALA A 1 205 ? 30.59400 -38.37700 3.73200 1.000 38.05667 199 ALA A N 1
ATOM 1449 C CA . ALA A 1 205 ? 30.78300 -37.25700 4.64600 1.000 39.17186 199 ALA A CA 1
ATOM 1450 C C . ALA A 1 205 ? 29.60700 -37.10500 5.61700 1.000 45.14579 199 ALA A C 1
ATOM 1451 O O . ALA A 1 205 ? 29.80400 -36.71200 6.78000 1.000 37.84706 199 ALA A O 1
ATOM 1453 N N . SER A 1 206 ? 28.37300 -37.41700 5.17700 1.000 39.26903 200 SER A N 1
ATOM 1454 C CA . SER A 1 206 ? 27.24700 -37.37500 6.10500 1.000 39.61223 200 SER A CA 1
ATOM 1455 C C . SER A 1 206 ? 27.40900 -38.42100 7.19000 1.000 41.15784 200 SER A C 1
ATOM 1456 O O . SER A 1 206 ? 27.06700 -38.18100 8.35900 1.000 41.06810 200 SER A O 1
ATOM 1459 N N . PHE A 1 207 ? 27.91300 -39.60300 6.82000 1.000 39.51166 201 PHE A N 1
ATOM 1460 C CA . PHE A 1 207 ? 28.13400 -40.62300 7.83500 1.000 39.37666 201 PHE A CA 1
ATOM 1461 C C . PHE A 1 207 ? 29.20900 -40.16900 8.81900 1.000 42.91698 201 PHE A C 1
ATOM 1462 O O . PHE A 1 207 ? 29.09700 -40.40800 10.03100 1.000 41.19718 201 PHE A O 1
ATOM 1470 N N . ALA A 1 208 ? 30.25800 -39.50000 8.31300 1.000 41.96034 202 ALA A N 1
ATOM 1471 C CA . ALA A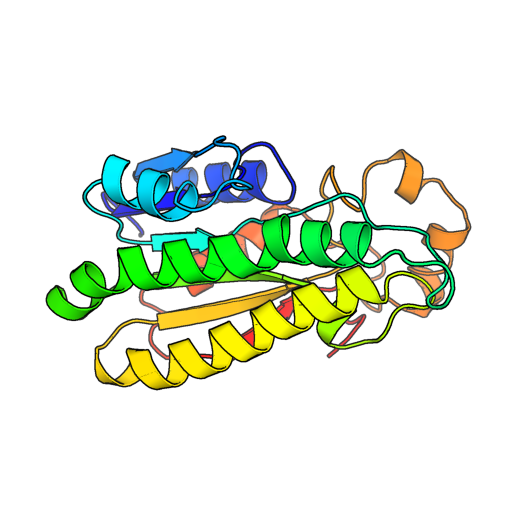 1 208 ? 31.28000 -38.92000 9.19100 1.000 34.68977 202 ALA A CA 1
ATOM 1472 C C . ALA A 1 208 ? 30.66600 -37.92600 10.18300 1.000 42.41828 202 ALA A C 1
ATOM 1473 O O . ALA A 1 208 ? 30.95400 -37.95300 11.39500 1.000 39.54772 202 ALA A O 1
ATOM 1475 N N . VAL A 1 209 ? 29.80800 -37.03200 9.67300 1.000 36.99949 203 VAL A N 1
ATOM 1476 C CA . VAL A 1 209 ? 29.13900 -36.06900 10.54300 1.000 38.96557 203 VAL A CA 1
ATOM 1477 C C . VAL A 1 209 ? 28.32800 -36.79700 11.61400 1.000 39.83395 203 VAL A C 1
ATOM 1478 O O . VAL A 1 209 ? 28.39900 -36.45400 12.80200 1.000 42.77210 203 VAL A O 1
ATOM 1482 N N . TYR A 1 210 ? 27.54900 -37.81500 11.22200 1.000 39.94592 204 TYR A N 1
ATOM 1483 C CA . TYR A 1 210 ? 26.78300 -38.55100 12.22900 1.000 37.55883 204 TYR A CA 1
ATOM 1484 C C . TYR A 1 210 ? 27.71400 -39.13800 13.27900 1.000 38.82546 204 TYR A C 1
ATOM 1485 O O . TYR A 1 210 ? 27.45100 -39.05000 14.48500 1.000 43.75231 204 TYR A O 1
ATOM 1494 N N . LEU A 1 211 ? 28.82400 -39.72800 12.84000 1.000 38.71957 205 LEU A N 1
ATOM 1495 C CA . LEU A 1 211 ? 29.74600 -40.32500 13.79300 1.000 38.95963 205 LEU A CA 1
ATOM 1496 C C . LEU A 1 211 ? 30.40800 -39.29000 14.71000 1.000 43.89053 205 LEU A C 1
ATOM 1497 O O . LEU A 1 211 ? 30.97300 -39.68400 15.74200 1.000 37.68469 205 LEU A O 1
ATOM 1502 N N . CYS A 1 212 ? 30.33000 -37.98500 14.38500 1.000 40.53640 206 CYS A N 1
ATOM 1503 C CA . CYS A 1 212 ? 30.87200 -36.92800 15.24600 1.000 43.14134 206 CYS A CA 1
ATOM 1504 C C . CYS A 1 212 ? 29.79700 -36.08400 15.94400 1.000 46.54232 206 CYS A C 1
ATOM 1505 O O . CYS A 1 212 ? 30.06100 -34.93700 16.31200 1.000 52.43080 206 CYS A O 1
ATOM 1508 N N . SER A 1 213 ? 28.60300 -36.62600 16.11800 1.000 41.60524 207 SER A N 1
ATOM 1509 C CA . SER A 1 213 ? 27.45900 -35.99000 16.74300 1.000 40.99625 207 SER A CA 1
ATOM 1510 C C . SER A 1 213 ? 27.24900 -36.58500 18.11900 1.000 39.46646 207 SER A C 1
ATOM 1511 O O . SER A 1 213 ? 27.86200 -37.60900 18.47200 1.000 41.89323 207 SER A O 1
ATOM 1514 N N . GLU A 1 214 ? 26.39600 -35.94000 18.93100 1.000 44.22761 208 GLU A N 1
ATOM 1515 C CA . GLU A 1 214 ? 26.20300 -36.61800 20.22600 1.000 49.04850 208 GLU A CA 1
ATOM 1516 C C . GLU A 1 214 ? 25.42800 -37.94600 20.10500 1.000 49.01179 208 GLU A C 1
ATOM 1517 O O . GLU A 1 214 ? 25.58300 -38.86500 20.94800 1.000 47.67886 208 GLU A O 1
ATOM 1523 N N . ALA A 1 215 ? 24.51600 -38.02900 19.13700 1.000 40.73783 209 ALA A N 1
ATOM 1524 C CA . ALA A 1 215 ? 23.77200 -39.26200 18.93200 1.000 43.82326 209 ALA A CA 1
ATOM 1525 C C . ALA A 1 215 ? 24.71200 -40.46400 18.87000 1.000 45.99512 209 ALA A C 1
ATOM 1526 O O . ALA A 1 215 ? 24.32700 -41.57200 19.25800 1.000 48.24584 209 ALA A O 1
ATOM 1528 N N . ALA A 1 216 ? 25.95200 -40.25800 18.40600 1.000 39.86116 210 ALA A N 1
ATOM 1529 C CA . ALA A 1 216 ? 26.93100 -41.31900 18.25100 1.000 39.87903 210 ALA A CA 1
ATOM 1530 C C . ALA A 1 216 ? 27.83300 -41.47700 19.46400 1.000 40.92133 210 ALA A C 1
ATOM 1531 O O . ALA A 1 216 ? 28.89700 -42.08900 19.33900 1.000 37.45683 210 ALA A O 1
ATOM 1533 N N . ASN A 1 217 ? 27.44200 -40.95400 20.63600 1.000 42.88929 211 ASN A N 1
ATOM 1534 C CA . ASN A 1 217 ? 28.26500 -41.14900 21.83500 1.000 40.57836 211 ASN A CA 1
ATOM 1535 C C . ASN A 1 217 ? 28.39300 -42.60800 22.24800 1.000 39.09027 211 ASN A C 1
ATOM 1536 O O . ASN A 1 217 ? 29.22900 -42.91600 23.10200 1.000 44.84942 211 ASN A O 1
ATOM 1541 N N . CYS A 1 218 ? 27.59200 -43.50800 21.68100 1.000 39.56710 212 CYS A N 1
ATOM 1542 C CA . CYS A 1 218 ? 27.66500 -44.91700 22.04400 1.000 38.53999 212 CYS A CA 1
ATOM 1543 C C . CYS A 1 218 ? 28.75000 -45.66400 21.28800 1.000 39.93591 212 CYS A C 1
ATOM 1544 O O . CYS A 1 218 ? 29.01100 -46.82900 21.60600 1.000 40.67178 212 CYS A O 1
ATOM 1547 N N . PHE A 1 219 ? 29.38800 -45.03100 20.30400 1.000 39.43550 213 PHE A N 1
ATOM 1548 C CA . PHE A 1 219 ? 30.39900 -45.68100 19.47500 1.000 43.23934 213 PHE A CA 1
ATOM 1549 C C . PHE A 1 219 ? 31.80000 -45.29600 19.95000 1.000 42.15953 213 PHE A C 1
ATOM 1550 O O . PHE A 1 219 ? 32.21900 -44.14600 19.78700 1.000 42.21577 213 PHE A O 1
ATOM 1558 N N . VAL A 1 220 ? 32.53700 -46.26500 20.49700 1.000 43.24117 214 VAL A N 1
ATOM 1559 C CA . VAL A 1 220 ? 33.89900 -46.04400 20.98400 1.000 39.44403 214 VAL A CA 1
ATOM 1560 C C . VAL A 1 220 ? 34.80800 -47.11100 20.38200 1.000 42.94110 214 VAL A C 1
ATOM 1561 O O . VAL A 1 220 ? 34.57500 -48.31100 20.55800 1.000 42.73195 214 VAL A O 1
ATOM 1565 N N . GLY A 1 221 ? 35.83200 -46.67800 19.65600 1.000 42.76218 215 GLY A N 1
ATOM 1566 C CA . GLY A 1 221 ? 36.79500 -47.62100 19.12400 1.000 36.76533 215 GLY A CA 1
ATOM 1567 C C . GLY A 1 221 ? 36.25600 -48.53000 18.04900 1.000 39.64105 215 GLY A C 1
ATOM 1568 O O . GLY A 1 221 ? 36.81000 -49.61900 17.82700 1.000 37.21870 215 GLY A O 1
ATOM 1569 N N . GLN A 1 222 ? 35.19500 -48.11700 17.36100 1.000 38.11073 216 GLN A N 1
ATOM 1570 C CA . GLN A 1 222 ? 34.54800 -48.95600 16.36900 1.000 38.21727 216 GLN A CA 1
ATOM 1571 C C . GLN A 1 222 ? 35.01100 -48.58100 14.96600 1.000 34.08445 216 GLN A C 1
ATOM 1572 O O . GLN A 1 222 ? 35.18600 -47.40300 14.64600 1.000 40.58830 216 GLN A O 1
ATOM 1578 N N . VAL A 1 223 ? 35.18600 -49.59400 14.13200 1.000 37.03907 217 VAL A N 1
ATOM 1579 C CA . VAL A 1 223 ? 35.52000 -49.44700 12.72000 1.000 35.53307 217 VAL A CA 1
ATOM 1580 C C . VAL A 1 223 ? 34.24500 -49.68600 11.91400 1.000 37.88284 217 VAL A C 1
ATOM 1581 O O . VAL A 1 223 ? 33.60700 -50.73800 12.04600 1.000 40.22720 217 VAL A O 1
ATOM 1585 N N . PHE A 1 224 ? 33.85600 -48.70600 11.09500 1.000 35.70102 218 PHE A N 1
ATOM 1586 C CA . PHE A 1 224 ? 32.65000 -48.80100 10.27500 1.000 36.91433 218 PHE A CA 1
ATOM 1587 C C . PHE A 1 224 ? 33.04300 -48.96200 8.81700 1.000 40.05056 218 PHE A C 1
ATOM 1588 O O . PHE A 1 224 ? 33.59200 -48.02200 8.23400 1.000 40.96846 218 PHE A O 1
ATOM 1596 N N . PRO A 1 225 ? 32.77100 -50.09000 8.16800 1.000 42.37512 219 PRO A N 1
ATOM 1597 C CA . PRO A 1 225 ? 33.12500 -50.21400 6.74600 1.000 43.00808 219 PRO A CA 1
ATOM 1598 C C . PRO A 1 225 ? 32.15400 -49.41300 5.88900 1.000 41.22892 219 PRO A C 1
ATOM 1599 O O . PRO A 1 225 ? 30.93500 -49.51600 6.04300 1.000 42.92307 219 PRO A O 1
ATOM 1603 N N . VAL A 1 226 ? 32.70500 -48.60600 4.98400 1.000 43.00554 220 VAL A N 1
ATOM 1604 C CA . VAL A 1 226 ? 31.91800 -47.80400 4.04500 1.000 38.90974 220 VAL A CA 1
ATOM 1605 C C . VAL A 1 226 ? 32.43500 -48.04400 2.63700 1.000 40.62934 220 VAL A C 1
ATOM 1606 O O . VAL A 1 226 ? 33.26900 -47.27700 2.12500 1.000 39.24635 220 VAL A O 1
ATOM 1610 N N . CYS A 1 227 ? 31.93400 -49.09800 1.99800 1.000 34.70087 221 CYS A N 1
ATOM 1611 C CA . CYS A 1 227 ? 32.49900 -49.51000 0.72200 1.000 42.89206 221 CYS A CA 1
ATOM 1612 C C . CYS A 1 227 ? 31.50100 -50.25100 -0.15600 1.000 43.51018 221 CYS A C 1
ATOM 1613 O O . CYS A 1 227 ? 31.91100 -51.13700 -0.92800 1.000 49.33332 221 CYS A O 1
ATOM 1616 N N . GLY A 1 228 ? 30.21700 -49.90500 -0.06600 1.000 40.59525 222 GLY A N 1
ATOM 1617 C CA . GLY A 1 228 ? 29.17700 -50.52400 -0.86600 1.000 41.36745 222 GLY A CA 1
ATOM 1618 C C . GLY A 1 228 ? 29.09500 -52.03500 -0.80300 1.000 47.03212 222 GLY A C 1
ATOM 1619 O O . GLY A 1 228 ? 28.71000 -52.66800 -1.79300 1.000 51.22044 222 GLY A O 1
ATOM 1620 N N . GLY A 1 229 ? 29.43300 -52.63500 0.33600 1.000 42.27330 223 GLY A N 1
ATOM 1621 C CA . GLY A 1 229 ? 29.36700 -54.06700 0.48500 1.000 44.24799 223 GLY A CA 1
ATOM 1622 C C . GLY A 1 229 ? 30.57700 -54.80700 -0.02800 1.000 53.01871 223 GLY A C 1
ATOM 1623 O O . GLY A 1 229 ? 30.58200 -56.04700 0.01000 1.000 51.14038 223 GLY A O 1
ATOM 1624 N N . TRP A 1 230 ? 31.61000 -54.08300 -0.49600 1.000 50.61290 224 TRP A N 1
ATOM 1625 C CA . TRP A 1 230 ? 32.86000 -54.71800 -0.90900 1.000 49.53407 224 TRP A CA 1
ATOM 1626 C C . TRP A 1 230 ? 33.44200 -55.56600 0.21200 1.000 49.93602 224 TRP A C 1
ATOM 1627 O O . TRP A 1 230 ? 33.92300 -56.68100 -0.02300 1.000 56.25342 224 TRP A O 1
ATOM 1638 N N . VAL A 1 231 ? 33.42800 -55.04500 1.43500 1.000 50.27548 225 VAL A N 1
ATOM 1639 C CA . VAL A 1 231 ? 33.76900 -55.82200 2.61800 1.000 62.30520 225 VAL A CA 1
ATOM 1640 C C . VAL A 1 231 ? 32.68200 -55.58000 3.63800 1.000 61.00460 225 VAL A C 1
ATOM 1641 O O . VAL A 1 231 ? 32.05400 -54.51200 3.67300 1.000 63.53219 225 VAL A O 1
ATOM 1645 N N . ASN A 1 232 ? 32.44900 -56.56900 4.47000 1.000 57.69825 226 ASN A N 1
ATOM 1646 C CA . ASN A 1 232 ? 31.39200 -56.31100 5.40400 1.000 70.76242 226 ASN A CA 1
ATOM 1647 C C . ASN A 1 232 ? 31.88700 -56.16300 6.82900 1.000 64.58181 226 ASN A C 1
ATOM 1648 O O . ASN A 1 232 ? 31.21400 -55.49200 7.64300 1.000 63.74854 226 ASN A O 1
#

Foldseek 3Di:
DQAAAEEEEECLVFDLNVLLQVLCVVVHYRYHYHNDQQLDVCSLLVVLVVVPDHQEYEADFDDAQDQAQPVPDDPVNLVSLLSRQPPSVVSNVVNHVVVCLVVLHHYYEYAAACCCVPPDRGRVSNNVNRVNVLVVQLVVLVVSLVSLYAGEYEHEDQEDTCRHDDVVNVVDVVNVVCLVPQAQQSHGHYSNNVSNVVVVCGDVVNSVHTSYYHYHYRPSDD

Solvent-accessible surface area: 10343 Å² total; per-residue (Å²): 145,16,80,66,96,54,0,1,0,0,37,3,94,34,7,1,0,61,10,0,4,88,23,0,116,96,30,39,13,95,23,36,42,24,148,49,87,10,99,133,228,26,20,0,136,55,11,4,115,94,15,46,108,0,11,2,0,0,0,0,0,12,33,112,92,32,82,32,52,108,144,112,36,54,55,44,73,105,120,78,8,34,22,7,0,18,94,3,2,125,31,0,0,48,30,0,27,80,44,0,62,135,67,157,46,11,14,2,2,0,0,0,10,0,10,34,82,133,70,46,104,92,0,42,5,6,19,37,0,0,24,36,0,9,60,57,0,81,60,14,0,111,138,4,38,92,81,33,0,14,0,2,0,0,0,6,34,5,0,80,9,88,46,33,23,28,99,130,56,53,81,52,102,57,12,118,81,127,27,157,190,69,4,110,76,52,97,15,11,48,26,102,79,0,0,67,67,0,25,105,5,2,26,117,68,0,63,96,54,57,12,79,28,22,53,22,4,15,29,38,29,155

Radius of gyration: 16.86 Å; Cα contacts (8 Å, |Δi|>4): 434; chains: 1; bounding box: 39×35×48 Å

InterPro domains:
  IPR002347 Short-chain dehydrogenase/reductase SDR [PF13561] (49-224)
  IPR002347 Short-chain dehydrogenase/reductase SDR [PR00081] (10-27)
  IPR002347 Short-chain dehydrogenase/reductase SDR [PR00081] (56-67)
  IPR002347 Short-chain dehydrogenase/reductase SDR [PR00081] (104-120)
  IPR002347 Short-chain dehydrogenase/reductase SDR [PR00081] (130-149)
  IPR002347 Short-chain dehydrogenase/reductase SDR [PR00081] (151-168)
  IPR002347 Short-chain dehydrogenase/reductase SDR [PR00081] (188-208)
  IPR036291 NAD(P)-binding domain superfamily [SSF51735] (4-225)
  IPR050259 Short-chain dehydrogenases/reductases [PTHR42879] (50-225)

Organism: NCBI:txid1234381

Secondary structure (DSSP, 8-state):
--TT-EEEESSTTSTTHHHHHHHHHHTT-EEEE------STTHHHHHHHHH---SEEEEE---------GGG--HHHHHHHHHHHTHHHHHHHHHHHHHHHHHT-EEEEEEEEGGGTS--SS-HHHHHHHHHHHHHHHHHHHHHHTTTEEEEEEEE-SB--TTTS-HHHHHSHHHHHHHHHH-TTSSPBPHHHHHHHHHHHTSGGGTT--S-EEEESTTS--

Sequence (222 aa):
SLSGRRVLVTQADAFMGPALCDAFRAAGAEVVPDRSALLERGAGRAVIEAAGRIDVLVLNLAIPFPSTPVHQVSGGEWETTFAALVHPMREMVAAVLPQMIERKAGKILLMGSAAALRGPALGSSYAAARGAQLAYIQAVGVEAAAHGVQVNAIAQNFVENPTYFPPEVQATPAFKDRRLKWQVPLGRLVTADEDASFAVYLCSEAANCFVGQVFPVCGGWVN

Nearest PDB structures (foldseek):
  8xxb-assembly1_A  TM=1.005E+00  e=1.527E-45  Thauera aminoaromatica S2
  7b73-assembly1_D  TM=9.725E-01  e=3.853E-31  gamma proteobacterium HTCC2207
  7b73-assembly1_A  TM=9.691E-01  e=1.164E-30  gamma proteobacterium HTCC2207
  5b12-assembly2_E  TM=9.697E-01  e=1.394E-25  Corynebacterium sp.
  6a41-assembly1_A  TM=9.138E-01  e=8.312E-21  Rhodospirillaceae